Protein AF-A0A7K5N633-F1 (afdb_monomer)

Nearest PDB structures (foldseek):
  8uwb-assembly2_E  TM=9.856E-01  e=9.194E-28  Homo sapiens
  2npp-assembly1_E  TM=9.901E-01  e=5.703E-23  Homo sapiens
  8u1x-assembly1_B  TM=9.624E-01  e=4.061E-23  Homo sapiens
  8u89-assembly1_B  TM=9.930E-01  e=3.538E-22  Homo sapiens
  7soy-assembly1_B  TM=9.898E-01  e=4.374E-22  Homo sapiens

Secondary structure (DSSP, 8-state):
-GGGGGG-S-HHHHHHHHHHHHHHHHH-GGGHHHHHHHHHHHHHHIIIIIS--TTHHHHHHHHHHHHHTPPSSPPHHHHHHIIIIIHHHTTSTTGGGTHHHHHHHHHHHHHH-GGGHHHHHHHHHHT--SS-HHHHHHHHHHHHHHHHT--HHHHHHHHHHHHHHHHHHHT-SSHHHHHHHHGGGG-HHHHHHHHHTHHHHHHHHHHHHHHHHHH-S-HHHHHHHHHHHHHHHHH-HHHHHHHHHHHHHHHH-

Organism: Chroicocephalus maculipennis (NCBI:txid287016)

pLDDT: mean 96.11, std 3.92, range [59.38, 98.81]

InterPro domains:
  IPR002554 Protein phosphatase 2A, regulatory B subunit, B56 [PF01603] (1-252)
  IPR002554 Protein phosphatase 2A, regulatory B subunit, B56 [PTHR10257] (1-252)
  IPR011989 Armadillo-like helical [G3DSA:1.25.10.10] (1-253)
  IPR016024 Armadillo-type fold [SSF48371] (1-251)

Foldseek 3Di:
DLVLQLQDPDVVSLLVSLVVVLVCCVPPVPCVVVLVVVLQVVQCCCLPPNVGGNRVQSSLQSLLVVLLVDDPPHDPVVLCCCLVGLLSLLQRPVCVNRLVSSLSNNLSNCLNPVVSLVSSLVSCLVRQDDPDVVSLLSSLVSVLSNLVSHDLVSCVVCVQVVLLVLLVQCLDLPVSSVVSSLCLCVDPSSLVSCLVVVVRNVLSNVVSLVCCLPPHPDVVSNVSSVVVLVSSCVSPVPVSVVSVVVSVVVVVD

Sequence (253 aa):
QLLELFDSEDPRERDYLKTVLHRIYGKFLGLRAFIRKQINNIFLRFVYETEHFNGVAELLEILGSIINGFALPLKAEHKQFLVKVLIPLHTVRSLSLFHAQLAYCIVQFLEKDPSLTEPVIRGLMKFWPKTCSQKEVMFLGELEEILDVIEPSQFVKIQEPLFKQIAKCVSSPHFQVAERALYYWNNEYIMSLIEENSNVILPIMFSSLYRISKEHWNPAIVALVYNVLKAFMEMNSTMFDELTATYKSDRQR

Solvent-accessible surface area (backbone atoms only — not comparable to full-atom values): 14120 Å² total; per-residue (Å²): 109,82,78,61,55,30,53,43,86,50,66,67,59,32,53,51,48,39,56,52,52,45,51,48,46,70,73,37,70,89,48,38,67,58,53,54,51,51,54,48,52,52,50,52,43,26,68,76,73,63,77,62,71,66,33,57,36,50,54,30,50,47,45,32,59,51,53,64,66,56,64,84,79,75,52,69,70,58,57,47,43,45,65,73,46,60,56,55,50,67,68,48,89,69,34,87,76,31,43,72,33,47,42,49,37,53,43,40,50,33,77,74,39,60,84,48,46,60,64,49,53,55,47,50,63,74,59,57,58,87,88,43,65,70,56,35,39,49,52,54,49,46,50,50,59,44,54,75,69,53,52,71,82,52,43,71,78,41,47,67,70,49,42,58,46,46,29,49,34,51,56,36,89,50,59,68,37,16,47,58,49,56,51,49,73,74,36,70,67,54,41,50,57,44,57,80,40,35,91,64,51,45,75,57,34,44,66,36,46,64,46,37,56,74,71,52,90,51,65,68,55,27,52,52,38,48,53,52,53,49,52,49,36,73,71,40,46,71,60,45,52,53,52,52,53,50,55,54,53,62,74,74,106

Mean predicted aligned error: 3.45 Å

Radius of gyration: 21.15 Å; Cα contacts (8 Å, |Δi|>4): 238; chains: 1; bounding box: 54×32×60 Å

Structure (mmCIF, N/CA/C/O backbone):
data_AF-A0A7K5N633-F1
#
_entry.id   AF-A0A7K5N633-F1
#
loop_
_atom_site.group_PDB
_atom_site.id
_atom_site.type_symbol
_atom_site.label_atom_id
_atom_site.label_alt_id
_atom_site.label_comp_id
_atom_site.label_asym_id
_atom_site.label_entity_id
_atom_site.label_seq_id
_atom_site.pdbx_PDB_ins_code
_atom_site.Cartn_x
_atom_site.Cartn_y
_atom_site.Cartn_z
_atom_site.occupancy
_atom_site.B_iso_or_equiv
_atom_site.auth_seq_id
_atom_site.auth_comp_id
_atom_site.auth_asym_id
_atom_site.auth_atom_id
_atom_site.pdbx_PDB_model_num
ATOM 1 N N . GLN A 1 1 ? 21.485 -7.256 -22.733 1.00 84.75 1 GLN A N 1
ATOM 2 C CA . GLN A 1 1 ? 22.765 -6.551 -22.524 1.00 84.75 1 GLN A CA 1
ATOM 3 C C . GLN A 1 1 ? 22.627 -5.383 -21.547 1.00 84.75 1 GLN A C 1
ATOM 5 O O . GLN A 1 1 ? 22.802 -5.645 -20.373 1.00 84.75 1 GLN A O 1
ATOM 10 N N . LEU A 1 2 ? 22.246 -4.143 -21.919 1.00 92.56 2 LEU A N 1
ATOM 11 C CA . LEU A 1 2 ? 22.219 -3.026 -20.935 1.00 92.56 2 LEU A CA 1
ATOM 12 C C . LEU A 1 2 ? 21.355 -3.314 -19.691 1.00 92.56 2 LEU A C 1
ATOM 14 O O . LEU A 1 2 ? 21.770 -3.030 -18.576 1.00 92.56 2 LEU A O 1
ATOM 18 N N . LEU A 1 3 ? 20.169 -3.902 -19.880 1.00 93.19 3 LEU A N 1
ATOM 19 C CA . LEU A 1 3 ? 19.258 -4.233 -18.778 1.00 93.19 3 LEU A CA 1
ATOM 20 C C . LEU A 1 3 ? 19.774 -5.347 -17.854 1.00 93.19 3 LEU A C 1
ATOM 22 O O . LEU A 1 3 ? 19.365 -5.393 -16.704 1.00 93.19 3 LEU A O 1
ATOM 26 N N . GLU A 1 4 ? 20.665 -6.220 -18.328 1.00 93.31 4 GLU A N 1
ATOM 27 C CA . GLU A 1 4 ? 21.273 -7.264 -17.486 1.00 93.31 4 GLU A CA 1
ATOM 28 C C . GLU A 1 4 ? 22.277 -6.660 -16.498 1.00 93.31 4 GLU A C 1
ATOM 30 O O . GLU A 1 4 ? 22.446 -7.184 -15.405 1.00 93.31 4 GLU A O 1
ATOM 35 N N . LEU A 1 5 ? 22.893 -5.520 -16.838 1.00 97.06 5 LEU A N 1
ATOM 36 C CA . LEU A 1 5 ? 23.859 -4.843 -15.967 1.00 97.06 5 LEU A CA 1
ATOM 37 C C . LEU A 1 5 ? 23.214 -4.266 -14.697 1.00 97.06 5 LEU A C 1
ATOM 39 O O . LEU A 1 5 ? 23.917 -3.971 -13.737 1.00 97.06 5 LEU A O 1
ATOM 43 N N . PHE A 1 6 ? 21.883 -4.129 -14.663 1.00 97.62 6 PHE A N 1
ATOM 44 C CA . PHE A 1 6 ? 21.165 -3.739 -13.446 1.00 97.62 6 PHE A CA 1
ATOM 45 C C . PHE A 1 6 ? 21.270 -4.789 -12.335 1.00 97.62 6 PHE A C 1
ATOM 47 O O . PHE A 1 6 ? 20.971 -4.468 -11.191 1.00 97.62 6 PHE A O 1
ATOM 54 N N . ASP A 1 7 ? 21.722 -6.009 -12.636 1.00 97.06 7 ASP A N 1
ATOM 55 C CA . ASP A 1 7 ? 22.001 -7.020 -11.615 1.00 97.06 7 ASP A CA 1
ATOM 56 C C . ASP A 1 7 ? 23.378 -6.848 -10.946 1.00 97.06 7 ASP A C 1
ATOM 58 O O . ASP A 1 7 ? 23.769 -7.667 -10.118 1.00 97.06 7 ASP A O 1
ATOM 62 N N . SER A 1 8 ? 24.124 -5.785 -11.277 1.00 96.94 8 SER A N 1
ATOM 63 C CA . SER A 1 8 ? 25.392 -5.459 -10.614 1.00 96.94 8 SER A CA 1
ATOM 64 C C . SER A 1 8 ? 25.206 -5.311 -9.104 1.00 96.94 8 SER A C 1
ATOM 66 O O . SER A 1 8 ? 24.241 -4.697 -8.645 1.00 96.94 8 SER A O 1
ATOM 68 N N . GLU A 1 9 ? 26.151 -5.830 -8.321 1.00 96.19 9 GLU A N 1
ATOM 69 C CA . GLU A 1 9 ? 26.167 -5.652 -6.866 1.00 96.19 9 GLU A CA 1
ATOM 70 C C . GLU A 1 9 ? 26.503 -4.204 -6.472 1.00 96.19 9 GLU A C 1
ATOM 72 O O . GLU A 1 9 ? 26.040 -3.729 -5.432 1.00 96.19 9 GLU A O 1
ATOM 77 N N . ASP A 1 10 ? 27.238 -3.467 -7.317 1.00 97.62 10 ASP A N 1
ATOM 78 C CA . ASP A 1 10 ? 27.653 -2.094 -7.029 1.00 97.62 10 ASP A CA 1
ATOM 79 C C . ASP A 1 10 ? 26.488 -1.102 -7.241 1.00 97.62 10 ASP A C 1
ATOM 81 O O . ASP A 1 10 ? 26.088 -0.847 -8.384 1.00 97.62 10 ASP A O 1
ATOM 85 N N . PRO A 1 11 ? 25.953 -0.473 -6.172 1.00 96.12 11 PRO A N 1
ATOM 86 C CA . PRO A 1 11 ? 24.866 0.498 -6.300 1.00 96.12 11 PRO A CA 1
ATOM 87 C C . PRO A 1 11 ? 25.241 1.707 -7.162 1.00 96.12 11 PRO A C 1
ATOM 89 O O . PRO A 1 11 ? 24.366 2.317 -7.771 1.00 96.12 11 PRO A O 1
ATOM 92 N N . ARG A 1 12 ? 26.531 2.055 -7.258 1.00 97.69 12 ARG A N 1
ATOM 93 C CA . ARG A 1 12 ? 26.998 3.172 -8.090 1.00 97.69 12 ARG A CA 1
ATOM 94 C C . ARG A 1 12 ? 26.795 2.857 -9.565 1.00 97.69 12 ARG A C 1
ATOM 96 O O . ARG A 1 12 ? 26.317 3.708 -10.308 1.00 97.69 12 ARG A O 1
ATOM 103 N N . GLU A 1 13 ? 27.119 1.635 -9.986 1.00 97.31 13 GLU A N 1
ATOM 104 C CA . GLU A 1 13 ? 26.882 1.192 -11.361 1.00 97.31 13 GLU A CA 1
ATOM 105 C C . GLU A 1 13 ? 25.390 1.210 -11.681 1.00 97.31 13 GLU A C 1
ATOM 107 O O . GLU A 1 13 ? 24.989 1.762 -12.708 1.00 97.31 13 GLU A O 1
ATOM 112 N N . ARG A 1 14 ? 24.557 0.685 -10.774 1.00 98.00 14 ARG A N 1
ATOM 113 C CA . ARG A 1 14 ? 23.099 0.690 -10.943 1.00 98.00 14 ARG A CA 1
ATOM 114 C C . ARG A 1 14 ? 22.522 2.102 -11.028 1.00 98.00 14 ARG A C 1
ATOM 116 O O . ARG A 1 14 ? 21.670 2.347 -11.880 1.00 98.00 14 ARG A O 1
ATOM 123 N N . ASP A 1 15 ? 23.020 3.054 -10.243 1.00 97.12 15 ASP A N 1
ATOM 124 C CA . ASP A 1 15 ? 22.572 4.451 -10.304 1.00 97.12 15 ASP A CA 1
ATOM 125 C C . ASP A 1 15 ? 22.948 5.140 -11.635 1.00 97.12 15 ASP A C 1
ATOM 127 O O . ASP A 1 15 ? 22.131 5.843 -12.252 1.00 97.12 15 ASP A O 1
ATOM 131 N N . TYR A 1 16 ? 24.141 4.859 -12.173 1.00 97.56 16 TYR A N 1
ATOM 132 C CA . TYR A 1 16 ? 24.507 5.302 -13.522 1.00 97.56 16 TYR A CA 1
ATOM 133 C C . TYR A 1 16 ? 23.620 4.658 -14.591 1.00 97.56 16 TYR A C 1
ATOM 135 O O . TYR A 1 16 ? 23.103 5.357 -15.470 1.00 97.56 16 TYR A O 1
ATOM 143 N N . LEU A 1 17 ? 23.401 3.344 -14.510 1.00 98.06 17 LEU A N 1
ATOM 144 C CA . LEU A 1 17 ? 22.534 2.608 -15.431 1.00 98.06 17 LEU A CA 1
ATOM 145 C C . LEU A 1 17 ? 21.105 3.147 -15.404 1.00 98.06 17 LEU A C 1
ATOM 147 O O . LEU A 1 17 ? 20.512 3.339 -16.468 1.00 98.06 17 LEU A O 1
ATOM 151 N N . LYS A 1 18 ? 20.584 3.471 -14.216 1.00 98.00 18 LYS A N 1
ATOM 152 C CA . LYS A 1 18 ? 19.278 4.102 -14.020 1.00 98.00 18 LYS A CA 1
ATOM 153 C C . LYS A 1 18 ? 19.161 5.382 -14.836 1.00 98.00 18 LYS A C 1
ATOM 155 O O . LYS A 1 18 ? 18.252 5.533 -15.657 1.00 98.00 18 LYS A O 1
ATOM 160 N N . THR A 1 19 ? 20.135 6.274 -14.673 1.00 97.38 19 THR A N 1
ATOM 161 C CA . THR A 1 19 ? 20.185 7.556 -15.383 1.00 97.38 19 THR A CA 1
ATOM 162 C C . THR A 1 19 ? 20.300 7.367 -16.897 1.00 97.38 19 THR A C 1
ATOM 164 O O . THR A 1 19 ? 19.600 8.032 -17.670 1.00 97.38 19 THR A O 1
ATOM 167 N N . VAL A 1 20 ? 21.164 6.453 -17.344 1.00 97.88 20 VAL A N 1
ATOM 168 C CA . VAL A 1 20 ? 21.379 6.163 -18.769 1.00 97.88 20 VAL A CA 1
ATOM 169 C C . VAL A 1 20 ? 20.111 5.594 -19.403 1.00 97.88 20 VAL A C 1
ATOM 171 O O . VAL A 1 20 ? 19.650 6.117 -20.420 1.00 97.88 20 VAL A O 1
ATOM 174 N N . LEU A 1 21 ? 19.503 4.576 -18.792 1.00 98.25 21 LEU A N 1
ATOM 175 C CA . LEU A 1 21 ? 18.293 3.940 -19.303 1.00 98.25 21 LEU A CA 1
ATOM 176 C C . LEU A 1 21 ? 17.114 4.919 -19.339 1.00 98.25 21 LEU A C 1
ATOM 178 O O . LEU A 1 21 ? 16.402 4.967 -20.344 1.00 98.25 21 LEU A O 1
ATOM 182 N N . HIS A 1 22 ? 16.943 5.749 -18.304 1.00 97.69 22 HIS A N 1
ATOM 183 C CA . HIS A 1 22 ? 15.899 6.773 -18.278 1.00 97.69 22 HIS A CA 1
ATOM 184 C C . HIS A 1 22 ? 16.057 7.774 -19.437 1.00 97.69 22 HIS A C 1
ATOM 186 O O . HIS A 1 22 ? 15.094 8.059 -20.155 1.00 97.69 22 HIS A O 1
ATOM 192 N N . ARG A 1 23 ? 17.283 8.248 -19.703 1.00 97.62 23 ARG A N 1
ATOM 193 C CA . ARG A 1 23 ? 17.567 9.141 -20.842 1.00 97.62 23 ARG A CA 1
ATOM 194 C C . ARG A 1 23 ? 17.325 8.464 -22.191 1.00 97.62 23 ARG A C 1
ATOM 196 O O . ARG A 1 23 ? 16.777 9.104 -23.091 1.00 97.62 23 ARG A O 1
ATOM 203 N N . ILE A 1 24 ? 17.701 7.190 -22.337 1.00 97.62 24 ILE A N 1
ATOM 204 C CA . ILE A 1 24 ? 17.433 6.408 -23.554 1.00 97.62 24 ILE A CA 1
ATOM 205 C C . ILE A 1 24 ? 15.921 6.296 -23.777 1.00 97.62 24 ILE A C 1
ATOM 207 O O . ILE A 1 24 ? 15.438 6.595 -24.869 1.00 97.62 24 ILE A O 1
ATOM 211 N N . TYR A 1 25 ? 15.158 5.941 -22.742 1.00 97.25 25 TYR A N 1
ATOM 212 C CA . TYR A 1 25 ? 13.701 5.845 -22.821 1.00 97.25 25 TYR A CA 1
ATOM 213 C C . TYR A 1 25 ? 13.046 7.180 -23.216 1.00 97.25 25 TYR A C 1
ATOM 215 O O . TYR A 1 25 ? 12.128 7.220 -24.044 1.00 97.25 25 TYR A O 1
ATOM 223 N N . GLY A 1 26 ? 13.533 8.285 -22.644 1.00 95.25 26 GLY A N 1
ATOM 224 C CA . GLY A 1 26 ? 13.052 9.633 -22.934 1.00 95.25 26 GLY A CA 1
ATOM 225 C C . GLY A 1 26 ? 13.280 10.040 -24.390 1.00 95.25 26 GLY A C 1
ATOM 226 O O . GLY A 1 26 ? 12.329 10.462 -25.051 1.00 95.25 26 GLY A O 1
ATOM 227 N N . LYS A 1 27 ? 14.510 9.864 -24.896 1.00 96.94 27 LYS A N 1
ATOM 228 C CA . LYS A 1 27 ? 14.931 10.322 -26.232 1.00 96.94 27 LYS A CA 1
ATOM 229 C C . LYS A 1 27 ? 14.487 9.413 -27.381 1.00 96.94 27 LYS A C 1
ATOM 231 O O . LYS A 1 27 ? 14.159 9.916 -28.451 1.00 96.94 27 LYS A O 1
ATOM 236 N N . PHE A 1 28 ? 14.472 8.093 -27.191 1.00 96.50 28 PHE A N 1
ATOM 237 C CA . PHE A 1 28 ? 14.242 7.136 -28.279 1.00 96.50 28 PHE A CA 1
ATOM 238 C C . PHE A 1 28 ? 12.845 6.515 -28.204 1.00 96.50 28 PHE A C 1
ATOM 240 O O . PHE A 1 28 ? 12.648 5.437 -27.640 1.00 96.50 28 PHE A O 1
ATOM 247 N N . LEU A 1 29 ? 11.864 7.169 -28.837 1.00 93.94 29 LEU A N 1
ATOM 248 C CA . LEU A 1 29 ? 10.461 6.725 -28.848 1.00 93.94 29 LEU A CA 1
ATOM 249 C C . LEU A 1 29 ? 10.290 5.273 -29.330 1.00 93.94 29 LEU A C 1
ATOM 251 O O . LEU A 1 29 ? 9.518 4.520 -28.735 1.00 93.94 29 LEU A O 1
ATOM 255 N N . GLY A 1 30 ? 11.050 4.864 -30.353 1.00 96.06 30 GLY A N 1
ATOM 256 C CA . GLY A 1 30 ? 11.004 3.510 -30.919 1.00 96.06 30 GLY A CA 1
ATOM 257 C C . GLY A 1 30 ? 11.456 2.402 -29.959 1.00 96.06 30 GLY A C 1
ATOM 258 O O . GLY A 1 30 ? 11.040 1.258 -30.114 1.00 96.06 30 GLY A O 1
ATOM 259 N N . LEU A 1 31 ? 12.246 2.727 -28.928 1.00 96.00 31 LEU A N 1
ATOM 260 C CA . LEU A 1 31 ? 12.730 1.752 -27.943 1.00 96.00 31 LEU A CA 1
ATOM 261 C C . LEU A 1 31 ? 11.807 1.608 -26.729 1.00 96.00 31 LEU A C 1
ATOM 263 O O . LEU A 1 31 ? 11.951 0.657 -25.962 1.00 96.00 31 LEU A O 1
ATOM 267 N N . ARG A 1 32 ? 10.833 2.508 -26.541 1.00 95.81 32 ARG A N 1
ATOM 268 C CA . ARG A 1 32 ? 10.007 2.546 -25.323 1.00 95.81 32 ARG A CA 1
ATOM 269 C C . ARG A 1 32 ? 9.242 1.247 -25.077 1.00 95.81 32 ARG A C 1
ATOM 271 O O . ARG A 1 32 ? 9.248 0.736 -23.960 1.00 95.81 32 ARG A O 1
ATOM 278 N N . ALA A 1 33 ? 8.597 0.708 -26.111 1.00 94.56 33 ALA A N 1
ATOM 279 C CA . ALA A 1 33 ? 7.843 -0.541 -26.002 1.00 94.56 33 ALA A CA 1
ATOM 280 C C . ALA A 1 33 ? 8.758 -1.727 -25.659 1.00 94.56 33 ALA A C 1
ATOM 282 O O . ALA A 1 33 ? 8.431 -2.535 -24.792 1.00 94.56 33 ALA A O 1
ATOM 283 N N . PHE A 1 34 ? 9.932 -1.791 -26.294 1.00 96.50 34 PHE A N 1
ATOM 284 C CA . PHE A 1 34 ? 10.928 -2.820 -26.019 1.00 96.50 34 PHE A CA 1
ATOM 285 C C . PHE A 1 34 ? 11.427 -2.750 -24.571 1.00 96.50 34 PHE A C 1
ATOM 287 O O . PHE A 1 34 ? 11.396 -3.761 -23.877 1.00 96.50 34 PHE A O 1
ATOM 294 N N . ILE A 1 35 ? 11.811 -1.562 -24.092 1.00 97.31 35 ILE A N 1
ATOM 295 C CA . ILE A 1 35 ? 12.306 -1.365 -22.721 1.00 97.31 35 ILE A CA 1
ATOM 296 C C . ILE A 1 35 ? 11.251 -1.796 -21.695 1.00 97.31 35 ILE A C 1
ATOM 298 O O . ILE A 1 35 ? 11.561 -2.607 -20.826 1.00 97.31 35 ILE A O 1
ATOM 302 N N . ARG A 1 36 ? 9.993 -1.341 -21.827 1.00 96.88 36 ARG A N 1
ATOM 303 C CA . ARG A 1 36 ? 8.910 -1.752 -20.910 1.00 96.88 36 ARG A CA 1
ATOM 304 C C . ARG A 1 36 ? 8.708 -3.266 -20.909 1.00 96.88 36 ARG A C 1
ATOM 306 O O . ARG A 1 36 ? 8.568 -3.862 -19.846 1.00 96.88 36 ARG A O 1
ATOM 313 N N . LYS A 1 37 ? 8.725 -3.896 -22.089 1.00 96.31 37 LYS A N 1
ATOM 314 C CA . LYS A 1 37 ? 8.573 -5.351 -22.214 1.00 96.31 37 LYS A CA 1
ATOM 315 C C . LYS A 1 37 ? 9.714 -6.107 -21.531 1.00 96.31 37 LYS A C 1
ATOM 317 O O . LYS A 1 37 ? 9.458 -7.095 -20.855 1.00 96.31 37 LYS A O 1
ATOM 322 N N . GLN A 1 38 ? 10.955 -5.653 -21.688 1.00 97.31 38 GLN A N 1
ATOM 323 C CA . GLN A 1 38 ? 12.101 -6.319 -21.070 1.00 97.31 38 GLN A CA 1
ATOM 324 C C . GLN A 1 38 ? 12.137 -6.137 -19.550 1.00 97.31 38 GLN A C 1
ATOM 326 O O . GLN A 1 38 ? 12.382 -7.109 -18.845 1.00 97.31 38 GLN A O 1
ATOM 331 N N . ILE A 1 39 ? 11.817 -4.945 -19.035 1.00 97.75 39 ILE A N 1
ATOM 332 C CA . ILE A 1 39 ? 11.679 -4.731 -17.584 1.00 97.75 39 ILE A CA 1
ATOM 333 C C . ILE A 1 39 ? 10.577 -5.631 -17.013 1.00 97.75 39 ILE A C 1
ATOM 335 O O . ILE A 1 39 ? 10.772 -6.268 -15.983 1.00 97.75 39 ILE A O 1
ATOM 339 N N . ASN A 1 40 ? 9.446 -5.755 -17.715 1.00 96.94 40 ASN A N 1
ATOM 340 C CA . ASN A 1 40 ? 8.379 -6.671 -17.324 1.00 96.94 40 ASN A CA 1
ATOM 341 C C . ASN A 1 40 ? 8.877 -8.128 -17.240 1.00 96.94 40 ASN A C 1
ATOM 343 O O . ASN A 1 40 ? 8.677 -8.785 -16.226 1.00 96.94 40 ASN A O 1
ATOM 347 N N . ASN A 1 41 ? 9.602 -8.612 -18.253 1.00 96.94 41 ASN A N 1
ATOM 348 C CA . ASN A 1 41 ? 10.180 -9.959 -18.221 1.00 96.94 41 ASN A CA 1
ATOM 349 C C . ASN A 1 41 ? 11.128 -10.165 -17.026 1.00 96.94 41 ASN A C 1
ATOM 351 O O . ASN A 1 41 ? 11.090 -11.223 -16.402 1.00 96.94 41 ASN A O 1
ATOM 355 N N . ILE A 1 42 ? 11.952 -9.162 -16.696 1.00 97.81 42 ILE A N 1
ATOM 356 C CA . ILE A 1 42 ? 12.843 -9.202 -15.526 1.00 97.81 42 ILE A CA 1
ATOM 357 C C . ILE A 1 42 ? 12.024 -9.346 -14.243 1.00 97.81 42 ILE A C 1
ATOM 359 O O . ILE A 1 42 ? 12.312 -10.225 -13.438 1.00 97.81 42 ILE A O 1
ATOM 363 N N . PHE A 1 43 ? 10.973 -8.543 -14.068 1.00 98.25 43 PHE A N 1
ATOM 364 C CA . PHE A 1 43 ? 10.117 -8.618 -12.883 1.00 98.25 43 PHE A CA 1
ATOM 365 C C . PHE A 1 43 ? 9.342 -9.928 -12.783 1.00 98.25 43 PHE A C 1
ATOM 367 O O . PHE A 1 43 ? 9.254 -10.491 -11.698 1.00 98.25 43 PHE A O 1
ATOM 374 N N . LEU A 1 44 ? 8.821 -10.451 -13.893 1.00 96.88 44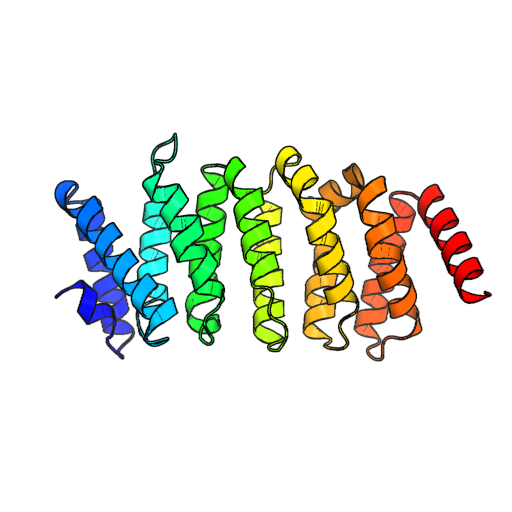 LEU A N 1
ATOM 375 C CA . LEU A 1 44 ? 8.147 -11.750 -13.898 1.00 96.88 44 LEU A CA 1
ATOM 376 C C . LEU A 1 44 ? 9.105 -12.869 -13.476 1.00 96.88 44 LEU A C 1
ATOM 378 O O . LEU A 1 44 ? 8.758 -13.669 -12.611 1.00 96.88 44 LEU A O 1
ATOM 382 N N . ARG A 1 45 ? 10.327 -12.886 -14.019 1.00 97.25 45 ARG A N 1
ATOM 383 C CA . ARG A 1 45 ? 11.365 -13.843 -13.615 1.00 97.25 45 ARG A CA 1
ATOM 384 C C . ARG A 1 45 ? 11.753 -13.674 -12.144 1.00 97.25 45 ARG A C 1
ATOM 386 O O . ARG A 1 45 ? 11.857 -14.659 -11.420 1.00 97.25 45 ARG A O 1
ATOM 393 N N . PHE A 1 46 ? 11.918 -12.435 -11.690 1.00 97.56 46 PHE A N 1
ATOM 394 C CA . PHE A 1 46 ? 12.229 -12.124 -10.298 1.00 97.56 46 PHE A CA 1
ATOM 395 C C . PHE A 1 46 ? 11.141 -12.630 -9.341 1.00 97.56 46 PHE A C 1
ATOM 397 O O . PHE A 1 46 ? 11.461 -13.296 -8.365 1.00 97.56 46 PHE A O 1
ATOM 404 N N . VAL A 1 47 ? 9.862 -12.379 -9.630 1.00 97.00 47 VAL A N 1
ATOM 405 C CA . VAL A 1 47 ? 8.747 -12.774 -8.751 1.00 97.00 47 VAL A CA 1
ATOM 406 C C . VAL A 1 47 ? 8.494 -14.281 -8.768 1.00 97.00 47 VAL A C 1
ATOM 408 O O . VAL A 1 47 ? 8.195 -14.854 -7.723 1.00 97.00 47 VAL A O 1
ATOM 411 N N . TYR A 1 48 ? 8.563 -14.925 -9.937 1.00 95.62 48 TYR A N 1
ATOM 412 C CA . TYR A 1 48 ? 8.077 -16.299 -10.103 1.00 95.62 48 TYR A CA 1
ATOM 413 C C . TYR A 1 48 ? 9.169 -17.368 -10.189 1.00 95.62 48 TYR A C 1
ATOM 415 O O . TYR A 1 48 ? 8.855 -18.542 -10.002 1.00 95.62 48 TYR A O 1
ATOM 423 N N . GLU A 1 49 ? 10.421 -17.000 -10.473 1.00 95.94 49 GLU A N 1
ATOM 424 C CA . GLU A 1 49 ? 11.498 -17.972 -10.704 1.00 95.94 49 GLU A CA 1
ATOM 425 C C . GLU A 1 49 ? 12.656 -17.822 -9.717 1.00 95.94 49 GLU A C 1
ATOM 427 O O . GLU A 1 49 ? 13.053 -18.810 -9.102 1.00 95.94 49 GLU A O 1
ATOM 432 N N . THR A 1 50 ? 13.232 -16.622 -9.583 1.00 94.00 50 THR A N 1
ATOM 433 C CA . THR A 1 50 ? 14.533 -16.469 -8.908 1.00 94.00 50 THR A CA 1
ATOM 434 C C . THR A 1 50 ? 14.459 -15.856 -7.514 1.00 94.00 50 THR A C 1
ATOM 436 O O . THR A 1 50 ? 1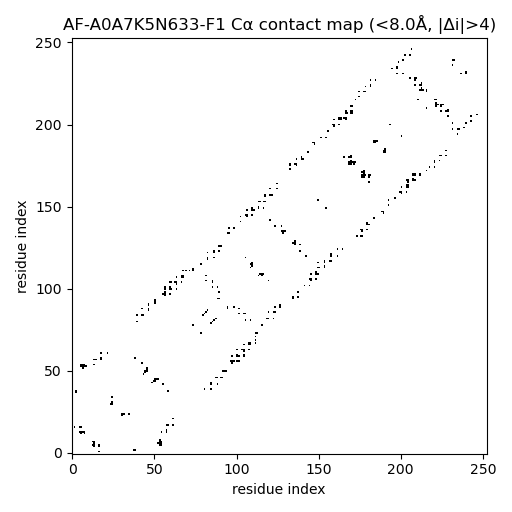5.323 -16.158 -6.697 1.00 94.00 50 THR A O 1
ATOM 439 N N . GLU A 1 51 ? 13.495 -14.965 -7.247 1.00 92.75 51 GLU A N 1
ATOM 440 C CA . GLU A 1 51 ? 13.488 -14.044 -6.089 1.00 92.75 51 GLU A CA 1
ATOM 441 C C . GLU A 1 51 ? 14.824 -13.299 -5.871 1.00 92.75 51 GLU A C 1
ATOM 443 O O . GLU A 1 51 ? 15.106 -12.787 -4.786 1.00 92.75 51 GLU A O 1
ATOM 448 N N . HIS A 1 52 ? 15.650 -13.198 -6.915 1.00 94.19 52 HIS A N 1
ATOM 449 C CA . HIS A 1 52 ? 16.958 -12.555 -6.878 1.00 94.19 52 HIS A CA 1
ATOM 450 C C . HIS A 1 52 ? 17.161 -11.696 -8.124 1.00 94.19 52 HIS A C 1
ATOM 452 O O . HIS A 1 52 ? 17.079 -12.203 -9.248 1.00 94.19 52 HIS A O 1
ATOM 458 N N . PHE A 1 53 ? 17.357 -10.400 -7.885 1.00 97.25 53 PHE A N 1
ATOM 459 C CA . PHE A 1 53 ? 17.783 -9.382 -8.839 1.00 97.25 53 PHE A CA 1
ATOM 460 C C . PHE A 1 53 ? 18.138 -8.110 -8.052 1.00 97.25 53 PHE A C 1
ATOM 462 O O . PHE A 1 53 ? 17.318 -7.641 -7.259 1.00 97.25 53 PHE A O 1
ATOM 469 N N . ASN A 1 54 ? 19.328 -7.542 -8.245 1.00 96.81 54 ASN A N 1
ATOM 470 C CA . ASN A 1 54 ? 19.799 -6.417 -7.422 1.00 96.81 54 ASN A CA 1
ATOM 471 C C . ASN A 1 54 ? 19.151 -5.072 -7.792 1.00 96.81 54 ASN A C 1
ATOM 473 O O . ASN A 1 54 ? 18.952 -4.222 -6.927 1.00 96.81 54 ASN A O 1
ATOM 477 N N . GLY A 1 55 ? 18.786 -4.885 -9.063 1.00 97.62 55 GLY A N 1
ATOM 478 C CA . GLY A 1 55 ? 18.343 -3.597 -9.608 1.00 97.62 55 GLY A CA 1
ATOM 479 C C . GLY A 1 55 ? 16.839 -3.318 -9.576 1.00 97.62 55 GLY A C 1
ATOM 480 O O . GLY A 1 55 ? 16.357 -2.528 -10.390 1.00 97.62 55 GLY A O 1
ATOM 481 N N . VAL A 1 56 ? 16.055 -4.008 -8.735 1.00 98.44 56 VAL A N 1
ATOM 482 C CA . VAL A 1 56 ? 14.583 -3.856 -8.729 1.00 98.44 56 VAL A CA 1
ATOM 483 C C . VAL A 1 56 ? 14.176 -2.427 -8.361 1.00 98.44 56 VAL A C 1
ATOM 485 O O . VAL A 1 56 ? 13.315 -1.853 -9.030 1.00 98.44 56 VAL A O 1
ATOM 488 N N . ALA A 1 57 ? 14.810 -1.843 -7.340 1.00 98.31 57 ALA A N 1
ATOM 489 C CA . ALA A 1 57 ? 14.513 -0.488 -6.879 1.00 98.31 57 ALA A CA 1
ATOM 490 C C . ALA A 1 57 ? 14.771 0.549 -7.982 1.00 98.31 57 ALA A C 1
ATOM 492 O O . ALA A 1 57 ? 13.897 1.353 -8.299 1.00 98.31 57 ALA A O 1
ATOM 493 N N . GLU A 1 58 ? 15.930 0.479 -8.636 1.00 98.50 58 GLU A N 1
ATOM 494 C CA . GLU A 1 58 ? 16.332 1.417 -9.679 1.00 98.50 58 GLU A CA 1
ATOM 495 C C . GLU A 1 58 ? 15.435 1.303 -10.919 1.00 98.50 58 GLU A C 1
ATOM 497 O O . GLU A 1 58 ? 15.085 2.315 -11.529 1.00 98.50 58 GLU A O 1
ATOM 502 N N . LEU A 1 59 ? 15.012 0.087 -11.287 1.00 98.56 59 LEU A N 1
ATOM 503 C CA . LEU A 1 59 ? 14.043 -0.105 -12.369 1.00 98.56 59 LEU A CA 1
ATOM 504 C C . LEU A 1 59 ? 12.665 0.470 -12.013 1.00 98.56 59 LEU A C 1
ATOM 506 O O . LEU A 1 59 ? 12.021 1.068 -12.880 1.00 98.56 59 LEU A O 1
ATOM 510 N N . LEU A 1 60 ? 12.220 0.330 -10.761 1.00 98.69 60 LEU A N 1
ATOM 511 C CA . LEU A 1 60 ? 10.970 0.925 -10.285 1.00 98.69 60 LEU A CA 1
ATOM 512 C C . LEU A 1 60 ? 11.029 2.457 -10.259 1.00 98.69 60 LEU A C 1
ATOM 514 O O . LEU A 1 60 ? 10.060 3.088 -10.663 1.00 98.69 60 LEU A O 1
ATOM 518 N N . GLU A 1 61 ? 12.157 3.077 -9.901 1.00 98.31 61 GLU A N 1
ATOM 519 C CA . GLU A 1 61 ? 12.308 4.542 -9.985 1.00 98.31 61 GLU A CA 1
ATOM 520 C C . GLU A 1 61 ? 12.092 5.063 -11.415 1.00 98.31 61 GLU A C 1
ATOM 522 O O . GLU A 1 61 ? 11.376 6.042 -11.642 1.00 98.31 61 GLU A O 1
ATOM 527 N N . ILE A 1 62 ? 12.677 4.383 -12.406 1.00 98.25 62 ILE A N 1
ATOM 528 C CA . ILE A 1 62 ? 12.484 4.733 -13.820 1.00 98.25 62 ILE A CA 1
ATOM 529 C C . ILE A 1 62 ? 11.018 4.547 -14.198 1.00 98.25 62 ILE A C 1
ATOM 531 O O . ILE A 1 62 ? 10.439 5.405 -14.867 1.00 98.25 62 ILE A O 1
ATOM 535 N N . LEU A 1 63 ? 10.409 3.436 -13.778 1.00 98.31 63 LEU A N 1
ATOM 536 C CA . LEU A 1 63 ? 9.005 3.161 -14.056 1.00 98.31 63 LEU A CA 1
ATOM 537 C C . LEU A 1 63 ? 8.077 4.195 -13.425 1.00 98.31 63 LEU A C 1
ATOM 539 O O . LEU A 1 63 ? 7.138 4.597 -14.100 1.00 98.31 63 LEU A O 1
ATOM 543 N N . GLY A 1 64 ? 8.359 4.685 -12.220 1.00 97.81 64 GLY A N 1
ATOM 544 C CA . GLY A 1 64 ? 7.591 5.754 -11.586 1.00 97.81 64 GLY A CA 1
ATOM 545 C C . GLY A 1 64 ? 7.523 7.009 -12.465 1.00 97.81 64 GLY A C 1
ATOM 546 O O . GLY A 1 64 ? 6.436 7.496 -12.776 1.00 97.81 64 GLY A O 1
ATOM 547 N N . SER A 1 65 ? 8.673 7.460 -12.983 1.00 96.88 65 SER A N 1
ATOM 548 C CA . SER A 1 65 ? 8.743 8.563 -13.960 1.00 96.88 65 SER A CA 1
ATOM 549 C C . SER A 1 65 ? 7.968 8.252 -15.252 1.00 96.88 65 SER A C 1
ATOM 551 O O . SER A 1 65 ? 7.231 9.089 -15.779 1.00 96.88 65 SER A O 1
ATOM 553 N N . ILE A 1 66 ? 8.084 7.020 -15.761 1.00 97.38 66 ILE A N 1
ATOM 554 C CA . ILE A 1 66 ? 7.376 6.576 -16.970 1.00 97.38 66 ILE A CA 1
ATOM 555 C C . ILE A 1 66 ? 5.854 6.583 -16.775 1.00 97.38 66 ILE A C 1
ATOM 557 O O . ILE A 1 66 ? 5.142 7.021 -17.681 1.00 97.38 66 ILE A O 1
ATOM 561 N N . ILE A 1 67 ? 5.366 6.094 -15.631 1.00 98.00 67 ILE A N 1
ATOM 562 C CA . ILE A 1 67 ? 3.941 6.008 -15.287 1.00 98.00 67 ILE A CA 1
ATOM 563 C C . ILE A 1 67 ? 3.355 7.412 -15.172 1.00 98.00 67 ILE A C 1
ATOM 565 O O . ILE A 1 67 ? 2.317 7.692 -15.776 1.00 98.00 67 ILE A O 1
ATOM 569 N N . ASN A 1 68 ? 4.065 8.327 -14.506 1.00 96.12 68 ASN A N 1
ATOM 570 C CA . ASN A 1 68 ? 3.655 9.725 -14.447 1.00 96.12 68 ASN A CA 1
ATOM 571 C C . ASN A 1 68 ? 3.572 10.363 -15.856 1.00 96.12 68 ASN A C 1
ATOM 573 O O . ASN A 1 68 ? 2.717 11.200 -16.135 1.00 96.12 68 ASN A O 1
ATOM 577 N N . GLY A 1 69 ? 4.398 9.914 -16.803 1.00 95.81 69 GLY A N 1
ATOM 578 C CA . GLY A 1 69 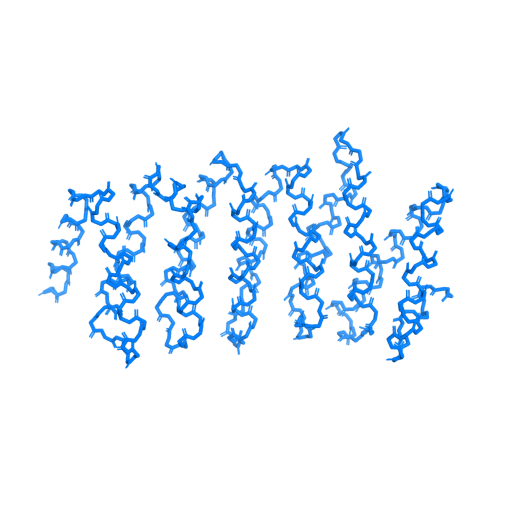? 4.347 10.346 -18.203 1.00 95.81 69 GLY A CA 1
ATOM 579 C C . GLY A 1 69 ? 3.285 9.668 -19.083 1.00 95.81 69 GLY A C 1
ATOM 580 O O . GLY A 1 69 ? 3.254 9.935 -20.289 1.00 95.81 69 GLY A O 1
ATOM 581 N N . PHE A 1 70 ? 2.449 8.762 -18.562 1.00 96.19 70 PHE A N 1
ATOM 582 C CA . PHE A 1 70 ? 1.439 8.089 -19.382 1.00 96.19 70 PHE A CA 1
ATOM 583 C C . PHE A 1 70 ? 0.340 9.040 -19.863 1.00 96.19 70 PHE A C 1
ATOM 585 O O . PHE A 1 70 ? -0.206 9.843 -19.112 1.00 96.19 70 PHE A O 1
ATOM 592 N N . ALA A 1 71 ? -0.011 8.896 -21.143 1.00 95.00 71 ALA A N 1
ATOM 593 C CA . ALA A 1 71 ? -1.150 9.582 -21.734 1.00 95.00 71 ALA A CA 1
ATOM 594 C C . ALA A 1 71 ? -2.468 8.957 -21.255 1.00 95.00 71 ALA A C 1
ATOM 596 O O . ALA A 1 71 ? -2.555 7.737 -21.081 1.00 95.00 71 ALA A O 1
ATOM 597 N N . LEU A 1 72 ? -3.488 9.801 -21.104 1.00 94.88 72 LEU A N 1
ATOM 598 C CA . LEU A 1 72 ? -4.857 9.382 -20.827 1.00 94.88 72 LEU A CA 1
ATOM 599 C C . LEU A 1 72 ? -5.665 9.310 -22.137 1.00 94.88 72 LEU A C 1
ATOM 601 O O . LEU A 1 72 ? -5.472 10.162 -23.008 1.00 94.88 72 LEU A O 1
ATOM 605 N N . PRO A 1 73 ? -6.561 8.319 -22.297 1.00 95.81 73 PRO A N 1
ATOM 606 C CA . PRO A 1 73 ? -6.835 7.222 -21.364 1.00 95.81 73 PRO A CA 1
ATOM 607 C C . PRO A 1 73 ? -5.688 6.199 -21.295 1.00 95.81 73 PRO A C 1
ATOM 609 O O . PRO A 1 73 ? -5.000 5.942 -22.287 1.00 95.81 73 PRO A O 1
ATOM 612 N N . LEU A 1 74 ? -5.501 5.581 -20.122 1.00 97.00 74 LEU A N 1
ATOM 613 C CA . LEU A 1 74 ? -4.477 4.553 -19.934 1.00 97.00 74 LEU A CA 1
ATOM 614 C C . LEU A 1 74 ? -4.700 3.366 -20.878 1.00 97.00 74 LEU A C 1
ATOM 616 O O . LEU A 1 74 ? -5.787 2.785 -20.946 1.00 97.00 74 LEU A O 1
ATOM 620 N N . LYS A 1 75 ? -3.628 2.948 -21.557 1.00 96.31 75 LYS A N 1
ATOM 621 C CA . LYS A 1 75 ? -3.640 1.766 -22.425 1.00 96.31 75 LYS A CA 1
ATOM 622 C C . LYS A 1 75 ? -3.868 0.485 -21.622 1.00 96.31 75 LYS A C 1
ATOM 624 O O . LYS A 1 75 ? -3.354 0.334 -20.514 1.00 96.31 75 LYS A O 1
ATOM 629 N N . ALA A 1 76 ? -4.541 -0.488 -22.238 1.00 96.38 76 ALA A N 1
ATOM 630 C CA . ALA A 1 76 ? -4.786 -1.801 -21.638 1.00 96.38 76 ALA A CA 1
ATOM 631 C C . ALA A 1 76 ? -3.490 -2.510 -21.197 1.00 96.38 76 ALA A C 1
ATOM 633 O O . ALA A 1 76 ? -3.465 -3.114 -20.127 1.00 96.38 76 ALA A O 1
ATOM 634 N N . GLU A 1 77 ? -2.399 -2.375 -21.962 1.00 95.81 77 GLU A N 1
ATOM 635 C CA . GLU A 1 77 ? -1.085 -2.928 -21.596 1.00 95.81 77 GLU A CA 1
ATOM 636 C C . GLU A 1 77 ? -0.557 -2.379 -20.258 1.00 95.81 77 GLU A C 1
ATOM 638 O O . GLU A 1 77 ? 0.030 -3.123 -19.477 1.00 95.81 77 GLU A O 1
ATOM 643 N N . HIS A 1 78 ? -0.810 -1.104 -19.944 1.00 97.12 78 HIS A N 1
ATOM 644 C CA . HIS A 1 78 ? -0.364 -0.490 -18.691 1.00 97.12 78 HIS A CA 1
ATOM 645 C C . HIS A 1 78 ? -1.218 -0.963 -17.508 1.00 97.12 78 HIS A C 1
ATOM 647 O O . HIS A 1 78 ? -0.684 -1.257 -16.442 1.00 97.12 78 HIS A O 1
ATOM 653 N N . LYS A 1 79 ? -2.533 -1.122 -17.711 1.00 97.56 79 LYS A N 1
ATOM 654 C CA . LYS A 1 79 ? -3.437 -1.696 -16.698 1.00 97.56 79 LYS A CA 1
ATOM 655 C C . LYS A 1 79 ? -3.073 -3.151 -16.385 1.00 97.56 79 LYS A C 1
ATOM 657 O O . LYS A 1 79 ? -3.060 -3.561 -15.228 1.00 97.56 79 LYS A O 1
ATOM 662 N N . GLN A 1 80 ? -2.727 -3.931 -17.411 1.00 96.81 80 GLN A N 1
ATOM 663 C CA . GLN A 1 80 ? -2.224 -5.294 -17.231 1.00 96.81 80 GLN A CA 1
ATOM 664 C C . GLN A 1 80 ? -0.886 -5.311 -16.492 1.00 96.81 80 GLN A C 1
ATOM 666 O O . GLN A 1 80 ? -0.712 -6.143 -15.608 1.00 96.81 80 GLN A O 1
ATOM 671 N N . PHE A 1 81 ? 0.028 -4.391 -16.807 1.00 97.88 81 PHE A N 1
ATOM 672 C CA . PHE A 1 81 ? 1.305 -4.260 -16.106 1.00 97.88 81 PHE A CA 1
ATOM 673 C C . PHE A 1 81 ? 1.116 -4.010 -14.600 1.00 97.88 81 PHE A C 1
ATOM 675 O O . PHE A 1 81 ? 1.708 -4.720 -13.790 1.00 97.88 81 PHE A O 1
ATOM 682 N N . LEU A 1 82 ? 0.222 -3.093 -14.216 1.00 98.31 82 LEU A N 1
ATOM 683 C CA . LEU A 1 82 ? -0.136 -2.866 -12.813 1.00 98.31 82 LEU A CA 1
ATOM 684 C C . LEU A 1 82 ? -0.603 -4.164 -12.131 1.00 98.31 82 LEU A C 1
ATOM 686 O O . LEU A 1 82 ? -0.027 -4.598 -11.136 1.00 98.31 82 LEU A O 1
ATOM 690 N N . VAL A 1 83 ? -1.619 -4.822 -12.699 1.00 97.44 83 VAL A N 1
ATOM 691 C CA . VAL A 1 83 ? -2.288 -5.958 -12.044 1.00 97.44 83 VAL A CA 1
ATOM 692 C C . VAL A 1 83 ? -1.452 -7.240 -12.054 1.00 97.44 83 VAL A C 1
ATOM 694 O O . VAL A 1 83 ? -1.535 -8.044 -11.125 1.00 97.44 83 VAL A O 1
ATOM 697 N N . LYS A 1 84 ? -0.682 -7.477 -13.118 1.00 96.31 84 LYS A N 1
ATOM 698 C CA . LYS A 1 84 ? 0.043 -8.738 -13.340 1.00 96.31 84 LYS A CA 1
ATOM 699 C C . LYS A 1 84 ? 1.512 -8.682 -12.941 1.00 96.31 84 LYS A C 1
ATOM 701 O O . LYS A 1 84 ? 2.129 -9.739 -12.894 1.00 96.31 84 LYS A O 1
ATOM 706 N N . VAL A 1 85 ? 2.058 -7.496 -12.671 1.00 97.75 85 VAL A N 1
ATOM 707 C CA . VAL A 1 85 ? 3.492 -7.322 -12.398 1.00 97.75 85 VAL A CA 1
ATOM 708 C C . VAL A 1 85 ? 3.714 -6.525 -11.121 1.00 97.75 85 VAL A C 1
ATOM 710 O O . VAL A 1 85 ? 4.286 -7.066 -10.181 1.00 97.75 85 VAL A O 1
ATOM 713 N N . LEU A 1 86 ? 3.209 -5.288 -11.038 1.00 98.56 86 LEU A N 1
ATOM 714 C CA . LEU A 1 86 ? 3.458 -4.437 -9.867 1.00 98.56 86 LEU A CA 1
ATOM 715 C C . LEU A 1 86 ? 2.800 -4.980 -8.597 1.00 98.56 86 LEU A C 1
ATOM 717 O O . LEU A 1 86 ? 3.462 -5.103 -7.573 1.00 98.56 86 LEU A O 1
ATOM 721 N N . ILE A 1 87 ? 1.527 -5.379 -8.653 1.00 98.44 87 ILE A N 1
ATOM 722 C CA . ILE A 1 87 ? 0.858 -5.940 -7.470 1.00 98.44 87 ILE A CA 1
ATOM 723 C C . ILE A 1 87 ? 1.567 -7.228 -6.986 1.00 98.44 87 ILE A C 1
ATOM 725 O O . ILE A 1 87 ? 1.874 -7.309 -5.797 1.00 98.44 87 ILE A O 1
ATOM 729 N N . PRO A 1 88 ? 1.899 -8.219 -7.841 1.00 98.31 88 PRO A N 1
ATOM 730 C CA . PRO A 1 88 ? 2.668 -9.390 -7.412 1.00 98.31 88 PRO A CA 1
ATOM 731 C C . PRO A 1 88 ? 4.062 -9.106 -6.837 1.00 98.31 88 PRO A C 1
ATOM 733 O O . PRO A 1 88 ? 4.518 -9.900 -6.023 1.00 98.31 88 PRO A O 1
ATOM 736 N N . LEU A 1 89 ? 4.732 -7.995 -7.172 1.00 98.31 89 LEU A N 1
ATOM 737 C CA . LEU A 1 89 ? 6.039 -7.670 -6.569 1.00 98.31 89 LEU A CA 1
ATOM 738 C C . LEU A 1 89 ? 5.983 -7.568 -5.035 1.00 98.31 89 LEU A C 1
ATOM 740 O O . LEU A 1 89 ? 6.983 -7.827 -4.372 1.00 98.31 89 LEU A O 1
ATOM 744 N N . HIS A 1 90 ? 4.814 -7.294 -4.452 1.00 98.44 90 HIS A N 1
ATOM 745 C CA . HIS A 1 90 ? 4.625 -7.268 -3.000 1.00 98.44 90 HIS A CA 1
ATOM 746 C C . HIS A 1 90 ? 4.783 -8.645 -2.334 1.00 98.44 90 HIS A C 1
ATOM 748 O O . HIS A 1 90 ? 4.941 -8.729 -1.112 1.00 98.44 90 HIS A O 1
ATOM 754 N N . THR A 1 91 ? 4.741 -9.754 -3.083 1.00 97.12 91 THR A N 1
ATOM 755 C CA . THR A 1 91 ? 4.793 -11.097 -2.486 1.00 97.12 91 THR A CA 1
ATOM 756 C C . THR A 1 91 ? 6.198 -11.513 -2.072 1.00 97.12 91 THR A C 1
ATOM 758 O O . THR A 1 91 ? 6.329 -12.257 -1.100 1.00 97.12 91 THR A O 1
ATOM 761 N N . VAL A 1 92 ? 7.239 -11.001 -2.733 1.00 97.06 92 VAL A N 1
ATOM 762 C CA . VAL A 1 92 ? 8.622 -11.455 -2.515 1.00 97.06 92 VAL A CA 1
ATOM 763 C C . VAL A 1 92 ? 9.132 -11.113 -1.113 1.00 97.06 92 VAL A C 1
ATOM 765 O O . VAL A 1 92 ? 8.646 -10.195 -0.439 1.00 97.06 92 VAL A O 1
ATOM 768 N N . ARG A 1 93 ? 10.129 -11.866 -0.645 1.00 95.38 93 ARG A N 1
ATOM 769 C CA . ARG A 1 93 ? 10.693 -11.710 0.708 1.00 95.38 93 ARG A CA 1
ATOM 770 C C . ARG A 1 93 ? 11.487 -10.416 0.874 1.00 95.38 93 ARG A C 1
ATOM 772 O O . ARG A 1 93 ? 11.386 -9.772 1.911 1.00 95.38 93 ARG A O 1
ATOM 779 N N . SER A 1 94 ? 12.219 -10.021 -0.162 1.00 96.06 94 SER A N 1
ATOM 780 C CA . SER A 1 94 ? 13.105 -8.851 -0.203 1.00 96.06 94 SE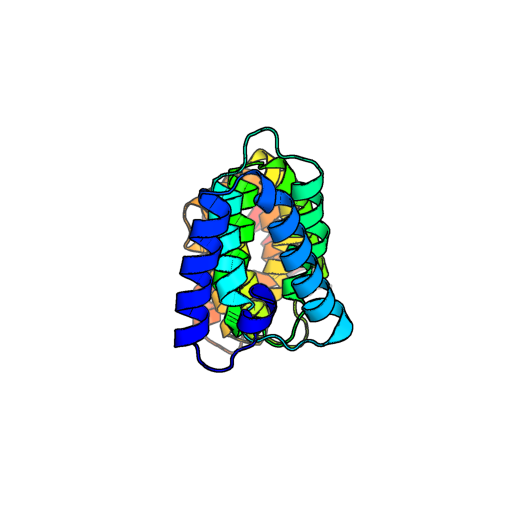R A CA 1
ATOM 781 C C . SER A 1 94 ? 12.383 -7.519 -0.454 1.00 96.06 94 SER A C 1
ATOM 783 O O . SER A 1 94 ? 13.021 -6.541 -0.833 1.00 96.06 94 SER A O 1
ATOM 785 N N . LEU A 1 95 ? 11.064 -7.455 -0.220 1.00 97.94 95 LEU A N 1
ATOM 786 C CA . LEU A 1 95 ? 10.234 -6.271 -0.479 1.00 97.94 95 LEU A CA 1
ATOM 787 C C . LEU A 1 95 ? 10.794 -4.992 0.165 1.00 97.94 95 LEU A C 1
ATOM 789 O O . LEU A 1 95 ? 10.718 -3.923 -0.433 1.00 97.94 95 LEU A O 1
ATOM 793 N N . SER A 1 96 ? 11.390 -5.086 1.358 1.00 97.38 96 SER A N 1
ATOM 794 C CA . SER A 1 96 ? 11.957 -3.937 2.082 1.00 97.38 96 SER A CA 1
ATOM 795 C C . SER A 1 96 ? 13.029 -3.170 1.309 1.00 97.38 96 SER A C 1
ATOM 797 O O . SER A 1 96 ? 13.234 -1.995 1.593 1.00 97.38 96 SER A O 1
ATOM 799 N N . LEU A 1 97 ? 13.672 -3.792 0.316 1.00 97.25 97 LEU A N 1
ATOM 800 C CA . LEU A 1 97 ? 14.718 -3.156 -0.485 1.00 97.25 97 LEU A CA 1
ATOM 801 C C . LEU A 1 97 ? 14.175 -2.173 -1.533 1.00 97.25 97 LEU A C 1
ATOM 803 O O . LEU A 1 97 ? 14.916 -1.304 -1.978 1.00 97.25 97 LEU A O 1
ATOM 807 N N . PHE A 1 98 ? 12.913 -2.318 -1.949 1.00 98.31 98 PHE A N 1
ATOM 808 C CA . PHE A 1 98 ? 12.352 -1.558 -3.076 1.00 98.31 98 PHE A CA 1
ATOM 809 C C . PHE A 1 98 ? 10.898 -1.097 -2.868 1.00 98.31 98 PHE A C 1
ATOM 811 O O . PHE A 1 98 ? 10.260 -0.586 -3.789 1.00 98.31 98 PHE A O 1
ATOM 818 N N . HIS A 1 99 ? 10.343 -1.295 -1.670 1.00 98.62 99 HIS A N 1
ATOM 819 C CA . HIS A 1 99 ? 8.940 -1.008 -1.372 1.00 98.62 99 HIS A CA 1
ATOM 820 C C . HIS A 1 99 ? 8.544 0.442 -1.619 1.00 98.62 99 HIS A C 1
ATOM 822 O O . HIS A 1 99 ? 7.500 0.676 -2.208 1.00 98.62 99 HIS A O 1
ATOM 828 N N . ALA A 1 100 ? 9.368 1.410 -1.213 1.00 98.44 100 ALA A N 1
ATOM 829 C CA . ALA A 1 100 ? 9.043 2.824 -1.400 1.00 98.44 100 ALA A CA 1
ATOM 830 C C . ALA A 1 100 ? 8.872 3.170 -2.891 1.00 98.44 100 ALA A C 1
ATOM 832 O O . ALA A 1 100 ? 7.936 3.861 -3.282 1.00 98.44 100 ALA A O 1
ATOM 833 N N . GLN A 1 101 ? 9.741 2.627 -3.746 1.00 98.62 101 GLN A N 1
ATOM 834 C CA . GLN A 1 101 ? 9.677 2.805 -5.195 1.00 98.62 101 GLN A CA 1
ATOM 835 C C . GLN A 1 101 ? 8.456 2.095 -5.797 1.00 98.62 101 GLN A C 1
ATOM 837 O O . GLN A 1 101 ? 7.860 2.591 -6.755 1.00 98.62 101 GLN A O 1
ATOM 842 N N . LEU A 1 102 ? 8.077 0.938 -5.243 1.00 98.81 102 LEU A N 1
ATOM 843 C CA . LEU A 1 102 ? 6.890 0.198 -5.664 1.00 98.81 102 LEU A CA 1
ATOM 844 C C . LEU A 1 102 ? 5.599 0.932 -5.283 1.00 98.81 102 LEU A C 1
ATOM 846 O O . LEU A 1 102 ? 4.779 1.166 -6.168 1.00 98.81 102 LEU A O 1
ATOM 850 N N . ALA A 1 103 ? 5.464 1.348 -4.023 1.00 98.62 103 ALA A N 1
ATOM 851 C CA . ALA A 1 103 ? 4.338 2.130 -3.516 1.00 98.62 103 ALA A CA 1
ATOM 852 C C . ALA A 1 103 ? 4.153 3.414 -4.337 1.00 98.62 103 ALA A C 1
ATOM 854 O O . ALA A 1 103 ? 3.062 3.672 -4.843 1.00 98.62 103 ALA A O 1
ATOM 855 N N . TYR A 1 104 ? 5.248 4.133 -4.622 1.00 98.62 104 TYR A N 1
ATOM 856 C CA . TYR A 1 104 ? 5.219 5.288 -5.520 1.00 98.62 104 TYR A CA 1
ATOM 857 C C . TYR A 1 104 ? 4.641 4.941 -6.900 1.00 98.62 104 TYR A C 1
ATOM 859 O O . TYR A 1 104 ? 3.777 5.653 -7.408 1.00 98.62 104 TYR A O 1
ATOM 867 N N . CYS A 1 105 ? 5.057 3.826 -7.513 1.00 98.75 105 CYS A N 1
ATOM 868 C CA . CYS A 1 105 ? 4.489 3.389 -8.791 1.00 98.75 105 CYS A CA 1
ATOM 869 C C . CYS A 1 105 ? 2.986 3.086 -8.695 1.00 98.75 105 CYS A C 1
ATOM 871 O O . CYS A 1 105 ? 2.251 3.400 -9.633 1.00 98.75 105 CYS A O 1
ATOM 873 N N . ILE A 1 106 ? 2.532 2.467 -7.601 1.00 98.69 106 ILE A N 1
ATOM 874 C CA . ILE A 1 106 ? 1.115 2.163 -7.369 1.00 98.69 106 ILE A CA 1
ATOM 875 C C . ILE A 1 106 ? 0.306 3.457 -7.250 1.00 98.69 106 ILE A C 1
ATOM 877 O O . ILE A 1 106 ? -0.646 3.635 -8.010 1.00 98.69 106 ILE A O 1
ATOM 881 N N . VAL A 1 107 ? 0.720 4.385 -6.384 1.00 98.38 107 VAL A N 1
ATOM 882 C CA . VAL A 1 107 ? 0.060 5.687 -6.190 1.00 98.38 107 VAL A CA 1
ATOM 883 C C . VAL A 1 107 ? -0.007 6.466 -7.505 1.00 98.38 107 VAL A C 1
ATOM 885 O O . VAL A 1 107 ? -1.084 6.908 -7.899 1.00 98.38 107 VAL A O 1
ATOM 888 N N . GLN A 1 108 ? 1.090 6.524 -8.268 1.00 98.38 108 GLN A N 1
ATOM 889 C CA . GLN A 1 108 ? 1.115 7.179 -9.582 1.00 98.38 108 GLN A CA 1
ATOM 890 C C . GLN A 1 108 ? 0.109 6.577 -10.574 1.00 98.38 108 GLN A C 1
ATOM 892 O O . GLN A 1 108 ? -0.465 7.293 -11.393 1.00 98.38 108 GLN A O 1
ATOM 897 N N . PHE A 1 109 ? -0.142 5.266 -10.527 1.00 98.44 109 PHE A N 1
ATOM 898 C CA . PHE A 1 109 ? -1.189 4.655 -11.348 1.00 98.44 109 PHE A CA 1
ATOM 899 C C . PHE A 1 109 ? -2.593 5.105 -10.934 1.00 98.44 109 PHE A C 1
ATOM 901 O O . PHE A 1 109 ? -3.433 5.324 -11.810 1.00 98.44 109 PHE A O 1
ATOM 908 N N . LEU A 1 110 ? -2.844 5.233 -9.630 1.00 98.06 110 LEU A N 1
ATOM 909 C CA . LEU A 1 110 ? -4.143 5.641 -9.095 1.00 98.06 110 LEU A CA 1
ATOM 910 C C . LEU A 1 110 ? -4.434 7.119 -9.368 1.00 98.06 110 LEU A C 1
ATOM 912 O O . LEU A 1 110 ? -5.547 7.439 -9.772 1.00 98.06 110 LEU A O 1
ATOM 916 N N . GLU A 1 111 ? -3.425 7.991 -9.280 1.00 96.62 111 GLU A N 1
ATOM 917 C CA . GLU A 1 111 ? -3.538 9.402 -9.682 1.00 96.62 111 GLU A CA 1
ATOM 918 C C . GLU A 1 111 ? -3.894 9.559 -11.173 1.00 96.62 111 GLU A C 1
ATOM 920 O O . GLU A 1 111 ? -4.576 10.506 -11.566 1.00 96.62 111 GLU A O 1
ATOM 925 N N . LYS A 1 112 ? -3.445 8.632 -12.034 1.00 96.62 112 LYS A N 1
ATOM 926 C CA . LYS A 1 112 ? -3.774 8.642 -13.471 1.00 96.62 112 LYS A CA 1
ATOM 927 C C . LYS A 1 112 ? -5.164 8.101 -13.778 1.00 96.62 112 LYS A C 1
ATOM 929 O O . LYS A 1 112 ? -5.788 8.556 -14.736 1.00 96.62 112 LYS A O 1
ATOM 934 N N . ASP A 1 113 ? -5.609 7.083 -13.052 1.00 97.31 113 ASP A N 1
ATOM 935 C CA . ASP A 1 113 ? -6.899 6.434 -13.278 1.00 97.31 113 ASP A CA 1
ATOM 936 C C . ASP A 1 113 ? -7.459 5.861 -11.962 1.00 97.31 113 ASP A C 1
ATOM 938 O O . ASP A 1 113 ? -7.197 4.696 -11.632 1.00 97.31 113 ASP A O 1
ATOM 942 N N . PRO A 1 114 ? -8.292 6.637 -11.240 1.00 97.12 114 PRO A N 1
ATOM 943 C CA . PRO A 1 114 ? -8.896 6.223 -9.971 1.00 97.12 114 PRO A CA 1
ATOM 944 C C . PRO A 1 114 ? -9.769 4.964 -10.071 1.00 97.12 114 PRO A C 1
ATOM 946 O O . PRO A 1 114 ? -10.034 4.304 -9.067 1.00 97.12 114 PRO A O 1
ATOM 949 N N . SER A 1 115 ? -10.198 4.557 -11.276 1.00 96.50 115 SER A N 1
ATOM 950 C CA . SER A 1 115 ? -10.937 3.296 -11.453 1.00 96.50 115 SER A CA 1
ATOM 951 C C . SER A 1 115 ? -10.102 2.053 -11.117 1.00 96.50 115 SER A C 1
ATOM 953 O O . SER A 1 115 ? -10.651 0.965 -10.933 1.00 96.50 115 SER A O 1
ATOM 955 N N . LEU A 1 116 ? -8.777 2.203 -11.018 1.00 97.75 116 LEU A N 1
ATOM 956 C CA . LEU A 1 116 ? -7.842 1.137 -10.671 1.00 97.75 116 LEU A CA 1
ATOM 957 C C . LEU A 1 116 ? -7.702 0.915 -9.157 1.00 97.75 116 LEU A C 1
ATOM 959 O O . LEU A 1 116 ? -7.095 -0.080 -8.756 1.00 97.75 116 LEU A O 1
ATOM 963 N N . THR A 1 117 ? -8.287 1.765 -8.309 1.00 97.56 117 THR A N 1
ATOM 964 C CA . THR A 1 117 ? -8.127 1.652 -6.852 1.00 97.56 117 THR A CA 1
ATOM 965 C C . THR A 1 117 ? -8.686 0.345 -6.305 1.00 97.56 117 THR A C 1
ATOM 967 O O . THR A 1 117 ? -8.011 -0.361 -5.557 1.00 97.56 117 THR A O 1
ATOM 970 N N . GLU A 1 118 ? -9.897 -0.036 -6.713 1.00 96.25 118 GLU A N 1
ATOM 971 C CA . GLU A 1 118 ? -10.513 -1.281 -6.252 1.00 96.25 118 GLU A CA 1
ATOM 972 C C . GLU A 1 118 ? -9.663 -2.532 -6.562 1.00 96.25 118 GLU A C 1
ATOM 974 O O . GLU A 1 118 ? -9.383 -3.298 -5.631 1.00 96.25 118 GLU A O 1
ATOM 979 N N . PRO A 1 119 ? -9.213 -2.782 -7.811 1.00 97.19 119 PRO A N 1
ATOM 980 C CA . PRO A 1 119 ? -8.375 -3.944 -8.093 1.00 97.19 119 PRO A CA 1
ATOM 981 C C . PRO A 1 119 ? -7.016 -3.899 -7.379 1.00 97.19 119 PRO A C 1
ATOM 983 O O . PRO A 1 119 ? -6.520 -4.964 -7.005 1.00 97.19 119 PRO A O 1
ATOM 986 N N . VAL A 1 120 ? -6.437 -2.714 -7.148 1.00 98.31 120 VAL A N 1
ATOM 987 C CA . VAL A 1 120 ? -5.192 -2.560 -6.375 1.00 98.31 120 VAL A CA 1
ATOM 988 C C . VAL A 1 120 ? -5.398 -2.960 -4.918 1.00 98.31 120 VAL A C 1
ATOM 990 O O . VAL A 1 120 ? -4.731 -3.882 -4.449 1.00 98.31 120 VAL A O 1
ATOM 993 N N . ILE A 1 121 ? -6.370 -2.358 -4.225 1.00 97.75 121 ILE A N 1
ATOM 994 C CA . ILE A 1 121 ? -6.654 -2.662 -2.816 1.00 97.75 121 ILE A CA 1
ATOM 995 C C . ILE A 1 121 ? -7.002 -4.143 -2.648 1.00 97.75 121 ILE A C 1
ATOM 997 O O . ILE A 1 121 ? -6.450 -4.816 -1.780 1.00 97.75 121 ILE A O 1
ATOM 1001 N N . ARG A 1 122 ? -7.857 -4.708 -3.511 1.00 96.25 122 ARG A N 1
ATOM 1002 C CA . ARG A 1 122 ? -8.175 -6.147 -3.465 1.00 96.25 122 ARG A CA 1
ATOM 1003 C C . ARG A 1 122 ? -6.940 -7.022 -3.702 1.00 96.25 122 ARG A C 1
ATOM 1005 O O . ARG A 1 122 ? -6.822 -8.083 -3.087 1.00 96.25 122 ARG A O 1
ATOM 1012 N N . GLY A 1 123 ? -6.028 -6.590 -4.570 1.00 97.62 123 GLY A N 1
ATOM 1013 C CA . GLY A 1 123 ? -4.742 -7.241 -4.811 1.00 97.62 123 GLY A CA 1
ATOM 1014 C C . GLY A 1 123 ? -3.842 -7.251 -3.574 1.00 97.62 123 GLY A C 1
ATOM 1015 O O . GLY A 1 123 ? -3.367 -8.318 -3.184 1.00 97.62 123 GLY A O 1
ATOM 1016 N N . LEU A 1 124 ? -3.679 -6.102 -2.913 1.00 98.00 124 LEU A N 1
ATOM 1017 C CA . LEU A 1 124 ? -2.919 -5.985 -1.663 1.00 98.00 124 LEU A CA 1
ATOM 1018 C C . LEU A 1 124 ? -3.544 -6.830 -0.545 1.00 98.00 124 LEU A C 1
ATOM 1020 O O . LEU A 1 124 ? -2.848 -7.600 0.111 1.00 98.00 124 LEU A O 1
ATOM 1024 N N . MET A 1 125 ? -4.872 -6.790 -0.391 1.00 96.31 125 MET A N 1
ATOM 1025 C CA . MET A 1 125 ? -5.597 -7.614 0.589 1.00 96.31 125 MET A CA 1
ATOM 1026 C C . MET A 1 125 ? -5.397 -9.115 0.352 1.00 96.31 125 MET A C 1
ATOM 1028 O O . MET A 1 125 ? -5.247 -9.888 1.298 1.00 96.31 125 MET A O 1
ATOM 1032 N N . LYS A 1 126 ? -5.361 -9.551 -0.914 1.00 96.50 126 LYS A N 1
ATOM 1033 C CA . LYS A 1 126 ? -5.082 -10.949 -1.271 1.00 96.50 126 LYS A CA 1
ATOM 1034 C C . LYS A 1 126 ? -3.676 -11.379 -0.843 1.00 96.50 126 LYS A C 1
ATOM 1036 O O . LYS A 1 126 ? -3.490 -12.535 -0.464 1.00 96.50 126 LYS A O 1
ATOM 1041 N N . PHE A 1 127 ? -2.706 -10.473 -0.916 1.00 96.69 127 PHE A N 1
ATOM 1042 C CA . PHE A 1 127 ? -1.305 -10.730 -0.587 1.00 96.69 127 PHE A CA 1
ATOM 1043 C C . PHE A 1 127 ? -0.904 -10.267 0.817 1.00 96.69 127 PHE A C 1
ATOM 1045 O O . PHE A 1 127 ? 0.289 -10.221 1.116 1.00 96.69 127 PHE A O 1
ATOM 1052 N N . TRP A 1 128 ? -1.883 -9.982 1.684 1.00 98.00 128 TRP A N 1
ATOM 1053 C CA . TRP A 1 128 ? -1.627 -9.484 3.030 1.00 98.00 128 TRP A CA 1
ATOM 1054 C C . TRP A 1 128 ? -0.655 -10.400 3.800 1.00 98.00 128 TRP A C 1
ATOM 1056 O O . TRP A 1 128 ? -0.920 -11.607 3.916 1.00 98.00 128 TRP A O 1
ATOM 1066 N N . PRO A 1 129 ? 0.460 -9.872 4.337 1.00 97.00 129 PRO A N 1
ATOM 1067 C CA . PRO A 1 129 ? 1.444 -10.666 5.064 1.00 97.00 129 PRO A CA 1
ATOM 1068 C C . PRO A 1 129 ? 0.838 -11.298 6.319 1.00 97.00 129 PRO A C 1
ATOM 1070 O O . PRO A 1 129 ? 0.242 -10.615 7.142 1.00 97.00 129 PRO A O 1
ATOM 1073 N N . LYS A 1 130 ? 1.006 -12.615 6.487 1.00 94.75 130 LYS A N 1
ATOM 1074 C CA . LYS A 1 130 ? 0.501 -13.349 7.668 1.00 94.75 130 LYS A CA 1
ATOM 1075 C C . LYS A 1 130 ? 1.588 -13.759 8.659 1.00 94.75 130 LYS A C 1
ATOM 1077 O O . LYS A 1 130 ? 1.280 -14.118 9.787 1.00 94.75 130 LYS A O 1
ATOM 1082 N N . THR A 1 131 ? 2.845 -13.769 8.221 1.00 93.56 131 THR A N 1
ATOM 1083 C CA . THR A 1 131 ? 3.980 -14.318 8.982 1.00 93.56 131 THR A CA 1
ATOM 1084 C C . THR A 1 131 ? 5.142 -13.337 9.128 1.00 93.56 131 THR A C 1
ATOM 1086 O O . THR A 1 131 ? 6.160 -13.684 9.716 1.00 93.56 131 THR A O 1
ATOM 1089 N N . CYS A 1 132 ? 5.023 -12.120 8.586 1.00 96.50 132 CYS A N 1
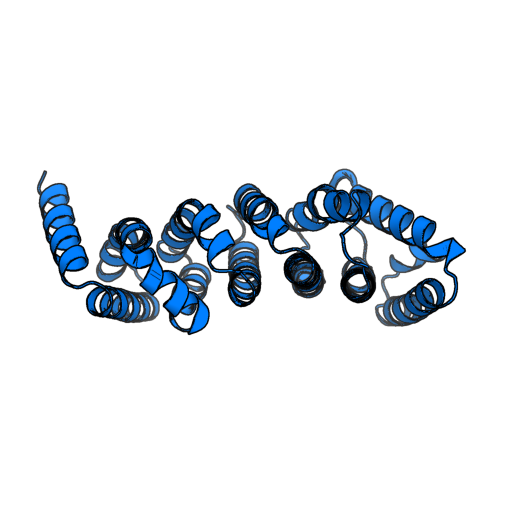ATOM 1090 C CA . CYS A 1 132 ? 6.077 -11.110 8.616 1.00 96.50 132 CYS A CA 1
ATOM 1091 C C . CYS A 1 132 ? 5.493 -9.747 8.997 1.00 96.50 132 CYS A C 1
ATOM 1093 O O . CYS A 1 132 ? 4.963 -9.034 8.144 1.00 96.50 132 CYS A O 1
ATOM 1095 N N . SER A 1 133 ? 5.627 -9.378 10.273 1.00 96.88 133 SER A N 1
ATOM 1096 C CA . SER A 1 133 ? 5.096 -8.121 10.814 1.00 96.88 133 SER A CA 1
ATOM 1097 C C . SER A 1 133 ? 5.719 -6.886 10.162 1.00 96.88 133 SER A C 1
ATOM 1099 O O . SER A 1 133 ? 5.038 -5.888 9.973 1.00 96.88 133 SER A O 1
ATOM 1101 N N . GLN A 1 134 ? 6.996 -6.948 9.766 1.00 97.19 134 GLN A N 1
ATOM 1102 C CA . GLN A 1 134 ? 7.649 -5.843 9.052 1.00 97.19 134 GLN A CA 1
ATOM 1103 C C . GLN A 1 134 ? 6.953 -5.557 7.717 1.00 97.19 134 GLN A C 1
ATOM 1105 O O . GLN A 1 134 ? 6.624 -4.410 7.435 1.00 97.19 134 GLN A O 1
ATOM 1110 N N . LYS A 1 135 ? 6.648 -6.600 6.931 1.00 98.12 135 LYS A N 1
ATOM 1111 C CA . LYS A 1 135 ? 5.875 -6.436 5.694 1.00 98.12 135 LYS A CA 1
ATOM 1112 C C . LYS A 1 135 ? 4.457 -5.948 5.972 1.00 98.12 135 LYS A C 1
ATOM 1114 O O . LYS A 1 135 ? 3.938 -5.164 5.193 1.00 98.12 135 LYS A O 1
ATOM 1119 N N . GLU A 1 136 ? 3.829 -6.390 7.059 1.00 98.31 136 GLU A N 1
ATOM 1120 C CA . GLU A 1 136 ? 2.498 -5.902 7.437 1.00 98.31 136 GLU A CA 1
ATOM 1121 C C . GLU A 1 136 ? 2.507 -4.393 7.736 1.00 98.31 136 GLU A C 1
ATOM 1123 O O . GLU A 1 136 ? 1.646 -3.669 7.245 1.00 98.31 136 GLU A O 1
ATOM 1128 N N . VAL A 1 137 ? 3.525 -3.896 8.448 1.00 98.50 137 VAL A N 1
ATOM 1129 C CA . VAL A 1 137 ? 3.733 -2.452 8.672 1.00 98.50 137 VAL A CA 1
ATOM 1130 C C . VAL A 1 137 ? 3.959 -1.706 7.354 1.00 98.50 137 VAL A C 1
ATOM 1132 O O . VAL A 1 137 ? 3.425 -0.614 7.178 1.00 98.50 137 VAL A O 1
ATOM 1135 N N . MET A 1 138 ? 4.708 -2.289 6.415 1.00 98.50 138 MET A N 1
ATOM 1136 C CA . MET A 1 138 ? 4.929 -1.695 5.093 1.00 98.50 138 MET A CA 1
ATOM 1137 C C . MET A 1 138 ? 3.630 -1.596 4.282 1.00 98.50 138 MET A C 1
ATOM 1139 O O . MET A 1 138 ? 3.328 -0.524 3.772 1.00 98.50 138 MET A O 1
ATOM 1143 N N . PHE A 1 139 ? 2.820 -2.661 4.256 1.00 98.69 139 PHE A N 1
ATOM 1144 C CA . PHE A 1 139 ? 1.505 -2.665 3.602 1.00 98.69 139 PHE A CA 1
ATOM 1145 C C . PHE A 1 139 ? 0.557 -1.635 4.222 1.00 98.69 139 PHE A C 1
ATOM 1147 O O . PHE A 1 139 ? -0.166 -0.958 3.501 1.00 98.69 139 PHE A O 1
ATOM 1154 N N . LEU A 1 140 ? 0.553 -1.495 5.553 1.00 98.62 140 LEU A N 1
ATOM 1155 C CA . LEU A 1 140 ? -0.204 -0.435 6.225 1.00 98.62 140 LEU A CA 1
ATOM 1156 C C . LEU A 1 140 ? 0.302 0.960 5.835 1.00 98.62 140 LEU A C 1
ATOM 1158 O O . LEU A 1 140 ? -0.498 1.883 5.735 1.00 98.62 140 LEU A O 1
ATOM 1162 N N . GLY A 1 141 ? 1.605 1.120 5.604 1.00 98.38 141 GLY A N 1
ATOM 1163 C CA . GLY A 1 141 ? 2.169 2.365 5.089 1.00 98.38 141 GLY A CA 1
ATOM 1164 C C . GLY A 1 141 ? 1.683 2.698 3.685 1.00 98.38 141 GLY A C 1
ATOM 1165 O O . GLY A 1 141 ? 1.117 3.762 3.476 1.00 98.38 141 GLY A O 1
ATOM 1166 N N . GLU A 1 142 ? 1.830 1.759 2.755 1.00 98.62 142 GLU A N 1
ATOM 1167 C CA . GLU A 1 142 ? 1.388 1.934 1.369 1.00 98.62 142 GLU A CA 1
ATOM 1168 C C . GLU A 1 142 ? -0.125 2.167 1.267 1.00 98.62 142 GLU A C 1
ATOM 1170 O O . GLU A 1 142 ? -0.580 2.998 0.488 1.00 98.62 142 GLU A O 1
ATOM 1175 N N . LEU A 1 143 ? -0.923 1.464 2.073 1.00 98.50 143 LEU A N 1
ATOM 1176 C CA . LEU A 1 143 ? -2.364 1.691 2.116 1.00 98.50 143 LEU A CA 1
ATOM 1177 C C . LEU A 1 143 ? -2.729 3.105 2.565 1.00 98.50 143 LEU A C 1
ATOM 1179 O O . LEU A 1 143 ? -3.704 3.638 2.049 1.00 98.50 143 LEU A O 1
ATOM 1183 N N . GLU A 1 144 ? -1.985 3.701 3.500 1.00 98.31 144 GLU A N 1
ATOM 1184 C CA . GLU A 1 144 ? -2.218 5.094 3.893 1.00 98.31 144 GLU A CA 1
ATOM 1185 C C . GLU A 1 144 ? -1.949 6.034 2.715 1.00 98.31 144 GLU A C 1
ATOM 1187 O O . GLU A 1 144 ? -2.819 6.824 2.369 1.00 98.31 144 GLU A O 1
ATOM 1192 N N . GLU A 1 145 ? -0.817 5.863 2.024 1.00 98.25 145 GLU A N 1
ATOM 1193 C CA . GLU A 1 145 ? -0.478 6.658 0.833 1.00 98.25 145 GLU A CA 1
ATOM 1194 C C . GLU A 1 145 ? -1.526 6.509 -0.286 1.00 98.25 145 GLU A C 1
ATOM 1196 O O . GLU A 1 145 ? -1.843 7.465 -0.990 1.00 98.25 145 GLU A O 1
ATOM 1201 N N . ILE A 1 146 ? -2.106 5.314 -0.451 1.00 98.56 146 ILE A N 1
ATOM 1202 C CA . ILE A 1 146 ? -3.209 5.092 -1.395 1.00 98.56 146 ILE A CA 1
ATOM 1203 C C . ILE A 1 146 ? -4.484 5.811 -0.938 1.00 98.56 146 ILE A C 1
ATOM 1205 O O . ILE A 1 146 ? -5.211 6.358 -1.770 1.00 98.56 146 ILE A O 1
ATOM 1209 N N . LEU A 1 147 ? -4.787 5.785 0.361 1.00 98.25 147 LEU A N 1
ATOM 1210 C CA . LEU A 1 147 ? -5.955 6.464 0.912 1.00 98.25 147 LEU A CA 1
ATOM 1211 C C . LEU A 1 147 ? -5.816 7.988 0.850 1.00 98.25 147 LEU A C 1
ATOM 1213 O O . LEU A 1 147 ? -6.830 8.646 0.674 1.00 98.25 147 LEU A O 1
ATOM 1217 N N . ASP A 1 148 ? -4.608 8.549 0.887 1.00 96.94 148 ASP A N 1
ATOM 1218 C CA . ASP A 1 148 ? -4.389 9.994 0.714 1.00 96.94 148 ASP A CA 1
ATOM 1219 C C . ASP A 1 148 ? -4.816 10.516 -0.666 1.00 96.94 148 ASP A C 1
ATOM 1221 O O . ASP A 1 148 ? -5.178 11.683 -0.811 1.00 96.94 148 ASP A O 1
ATOM 1225 N N . VAL A 1 149 ? -4.811 9.653 -1.686 1.00 96.94 149 VAL A N 1
ATOM 1226 C CA . VAL A 1 149 ? -5.190 10.009 -3.065 1.00 96.94 149 VAL A CA 1
ATOM 1227 C C . VAL A 1 149 ? -6.513 9.381 -3.514 1.00 96.94 149 VAL A C 1
ATOM 1229 O O . VAL A 1 149 ? -6.905 9.521 -4.676 1.00 96.94 149 VAL A O 1
ATOM 1232 N N . ILE A 1 150 ? -7.210 8.649 -2.638 1.00 98.12 150 ILE A N 1
ATOM 1233 C CA . ILE A 1 150 ? -8.442 7.949 -3.015 1.00 98.12 150 ILE A CA 1
ATOM 1234 C C . ILE A 1 150 ? -9.594 8.931 -3.218 1.00 98.12 150 ILE A C 1
ATOM 1236 O O . ILE A 1 150 ? -9.835 9.803 -2.393 1.00 98.12 150 ILE A O 1
ATOM 1240 N N . GLU A 1 151 ? -10.383 8.755 -4.276 1.00 96.94 151 GLU A N 1
ATOM 1241 C CA . GLU A 1 151 ? -11.660 9.461 -4.393 1.00 96.94 151 GLU A CA 1
ATOM 1242 C C . GLU A 1 151 ? -12.718 8.834 -3.465 1.00 96.94 151 GLU A C 1
ATOM 1244 O O . GLU A 1 151 ? -12.820 7.598 -3.418 1.00 96.94 151 GLU A O 1
ATOM 1249 N N . PRO A 1 152 ? -13.613 9.625 -2.840 1.00 97.81 152 PRO A N 1
ATOM 1250 C CA . PRO A 1 152 ? -14.691 9.093 -1.998 1.00 97.81 152 PRO A CA 1
ATOM 1251 C C . PRO A 1 152 ? -15.547 8.030 -2.710 1.00 97.81 152 PRO A C 1
ATOM 1253 O O . PRO A 1 152 ? -15.915 7.006 -2.134 1.00 97.81 152 PRO A O 1
ATOM 1256 N N . SER A 1 153 ? -15.781 8.209 -4.017 1.00 97.50 153 SER A N 1
ATOM 1257 C CA . SER A 1 153 ? -16.533 7.263 -4.856 1.00 97.50 153 SER A CA 1
ATOM 1258 C C . SER A 1 153 ? -15.885 5.872 -4.953 1.00 97.50 153 SER A C 1
ATOM 1260 O O . SER A 1 153 ? -16.580 4.862 -5.099 1.00 97.50 153 SER A O 1
ATOM 1262 N N . GLN A 1 154 ? -14.552 5.801 -4.878 1.00 98.06 154 GLN A N 1
ATOM 1263 C CA . GLN A 1 154 ? -13.798 4.549 -4.885 1.00 98.06 154 GLN A CA 1
ATOM 1264 C C . GLN A 1 154 ? -13.674 3.979 -3.475 1.00 98.06 154 GLN A C 1
ATOM 1266 O O . GLN A 1 154 ? -13.773 2.763 -3.310 1.00 98.06 154 GLN A O 1
ATOM 1271 N N . PHE A 1 155 ? -13.527 4.838 -2.462 1.00 98.31 155 PHE A N 1
ATOM 1272 C CA . PHE A 1 155 ? -13.462 4.437 -1.058 1.00 98.31 155 PHE A CA 1
ATOM 1273 C C . PHE A 1 155 ? -14.686 3.616 -0.639 1.00 98.31 155 PHE A C 1
ATOM 1275 O O . PHE A 1 155 ? -14.539 2.524 -0.086 1.00 98.31 155 PHE A O 1
ATOM 1282 N N . VAL A 1 156 ? -15.892 4.055 -1.019 1.00 98.06 156 VAL A N 1
ATOM 1283 C CA . VAL A 1 156 ? -17.149 3.349 -0.707 1.00 98.06 156 VAL A CA 1
ATOM 1284 C C . VAL A 1 156 ? -17.156 1.895 -1.206 1.00 98.06 156 VAL A C 1
ATOM 1286 O O . VAL A 1 156 ? -17.769 1.034 -0.576 1.00 98.06 156 VAL A O 1
ATOM 1289 N N . LYS A 1 157 ? -16.445 1.581 -2.297 1.00 97.31 157 LYS A N 1
ATOM 1290 C CA . LYS A 1 157 ? -16.371 0.219 -2.860 1.00 97.31 157 LYS A CA 1
ATOM 1291 C C . LYS A 1 157 ? -15.462 -0.715 -2.059 1.00 97.31 157 LYS A C 1
ATOM 1293 O O . LYS A 1 157 ? -15.606 -1.936 -2.148 1.00 97.31 157 LYS A O 1
ATOM 1298 N N . ILE A 1 158 ? -14.503 -0.158 -1.317 1.00 97.31 158 ILE A N 1
ATOM 1299 C CA . ILE A 1 158 ? -13.445 -0.913 -0.630 1.00 97.31 158 ILE A CA 1
ATOM 1300 C C . ILE A 1 158 ? -13.475 -0.785 0.894 1.00 97.31 158 ILE A C 1
ATOM 1302 O O . ILE A 1 158 ? -12.806 -1.575 1.558 1.00 97.31 158 ILE A O 1
ATOM 1306 N N . GLN A 1 159 ? -14.258 0.141 1.455 1.00 97.69 159 GLN A N 1
ATOM 1307 C CA . GLN A 1 159 ? -14.283 0.435 2.891 1.00 97.69 159 GLN A CA 1
ATOM 1308 C C . GLN A 1 159 ? -14.533 -0.808 3.755 1.00 97.69 159 GLN A C 1
ATOM 1310 O O . GLN A 1 159 ? -13.812 -1.057 4.713 1.00 97.69 159 GLN A O 1
ATOM 1315 N N . GLU A 1 160 ? -15.487 -1.663 3.388 1.00 97.62 160 GLU A N 1
ATOM 1316 C CA . GLU A 1 160 ? -15.800 -2.851 4.178 1.00 97.62 160 GLU A CA 1
ATOM 1317 C C . GLU A 1 160 ? -14.634 -3.851 4.263 1.00 97.62 160 GLU A C 1
ATOM 1319 O O . GLU A 1 160 ? -14.229 -4.198 5.377 1.00 97.62 160 GLU A O 1
ATOM 1324 N N . PRO A 1 161 ? -14.087 -4.374 3.142 1.00 97.12 161 PRO A N 1
ATOM 1325 C CA . PRO A 1 161 ? -12.963 -5.301 3.215 1.00 97.12 161 PRO A CA 1
ATOM 1326 C C . PRO A 1 161 ? -11.706 -4.651 3.803 1.00 97.12 161 PRO A C 1
ATOM 1328 O O . PRO A 1 161 ? -10.986 -5.328 4.537 1.00 97.12 161 PRO A O 1
ATOM 1331 N N . LEU A 1 162 ? -11.471 -3.362 3.534 1.00 97.81 162 LEU A N 1
ATOM 1332 C CA . LEU A 1 162 ? -10.349 -2.614 4.096 1.00 97.81 162 LEU A CA 1
ATOM 1333 C C . LEU A 1 162 ? -10.443 -2.551 5.624 1.00 97.81 162 LEU A C 1
ATOM 1335 O O . LEU A 1 162 ? -9.546 -3.038 6.310 1.00 97.81 162 LEU A O 1
ATOM 1339 N N . PHE A 1 163 ? -11.541 -2.033 6.178 1.00 98.19 163 PHE A N 1
ATOM 1340 C CA . PHE A 1 163 ? -11.671 -1.866 7.627 1.00 98.19 163 PHE A CA 1
ATOM 1341 C C . PHE A 1 163 ? -11.818 -3.198 8.365 1.00 98.19 163 PHE A C 1
ATOM 1343 O O . PHE A 1 163 ? -11.358 -3.315 9.497 1.00 98.19 163 PHE A O 1
ATOM 1350 N N . LYS A 1 164 ? -12.316 -4.263 7.718 1.00 97.88 164 LYS A N 1
ATOM 1351 C CA . LYS A 1 164 ? -12.219 -5.630 8.268 1.00 97.88 164 LYS A CA 1
ATOM 1352 C C . LYS A 1 164 ? -10.767 -6.084 8.437 1.00 97.88 164 LYS A C 1
ATOM 1354 O O . LYS A 1 164 ? -10.480 -6.848 9.359 1.00 97.88 164 LYS A O 1
ATOM 1359 N N . GLN A 1 165 ? -9.858 -5.655 7.562 1.00 98.19 165 GLN A N 1
ATOM 1360 C CA . GLN A 1 165 ? -8.431 -5.936 7.707 1.00 98.19 165 GLN A CA 1
ATOM 1361 C C . GLN A 1 165 ? -7.783 -5.016 8.749 1.00 98.19 165 GLN A C 1
ATOM 1363 O O . GLN A 1 165 ? -7.104 -5.523 9.640 1.00 98.19 165 GLN A O 1
ATOM 1368 N N . ILE A 1 166 ? -8.064 -3.709 8.728 1.00 98.19 166 ILE A N 1
ATOM 1369 C CA . ILE A 1 166 ? -7.565 -2.759 9.741 1.00 98.19 166 ILE A CA 1
ATOM 1370 C C . ILE A 1 166 ? -7.994 -3.174 11.155 1.00 98.19 166 ILE A C 1
ATOM 1372 O O . ILE A 1 166 ? -7.170 -3.177 12.066 1.00 98.19 166 ILE A O 1
ATOM 1376 N N . ALA A 1 167 ? -9.229 -3.648 11.343 1.00 97.94 167 ALA A N 1
ATOM 1377 C CA . ALA A 1 167 ? -9.716 -4.169 12.620 1.00 97.94 167 ALA A CA 1
ATOM 1378 C C . ALA A 1 167 ? -8.865 -5.334 13.164 1.00 97.94 167 ALA A C 1
ATOM 1380 O O . ALA A 1 167 ? -8.707 -5.471 14.384 1.00 97.94 167 ALA A O 1
ATOM 1381 N N . LYS A 1 168 ? -8.306 -6.173 12.279 1.00 97.38 168 LYS A N 1
ATOM 1382 C CA . LYS A 1 168 ? -7.372 -7.245 12.660 1.00 97.38 168 LYS A CA 1
ATOM 1383 C C . LYS A 1 168 ? -6.001 -6.684 13.015 1.00 97.38 168 LYS A C 1
ATOM 1385 O O . LYS A 1 168 ? -5.446 -7.111 14.020 1.00 97.38 168 LYS A O 1
ATOM 1390 N N . CYS A 1 169 ? -5.492 -5.725 12.240 1.00 97.75 169 CYS A N 1
ATOM 1391 C CA . CYS A 1 169 ? -4.203 -5.077 12.496 1.00 97.75 169 CYS A CA 1
ATOM 1392 C C . CYS A 1 169 ? -4.200 -4.345 13.845 1.00 97.75 169 CYS A C 1
ATOM 1394 O O . CYS A 1 169 ? -3.285 -4.530 14.639 1.00 97.75 169 CYS A O 1
ATOM 1396 N N . VAL A 1 170 ? -5.270 -3.609 14.157 1.00 96.69 170 VAL A N 1
ATOM 1397 C CA . VAL A 1 170 ? -5.484 -2.966 15.467 1.00 96.69 170 VAL A CA 1
ATOM 1398 C C . VAL A 1 170 ? -5.558 -3.993 16.601 1.00 96.69 170 VAL A C 1
ATOM 1400 O O . VAL A 1 170 ? -5.092 -3.738 17.706 1.00 96.69 170 VAL A O 1
ATOM 1403 N N . SER A 1 171 ? -6.117 -5.175 16.328 1.00 95.69 171 SER A N 1
ATOM 1404 C CA . SER A 1 171 ? -6.153 -6.287 17.285 1.00 95.69 171 SER A CA 1
ATOM 1405 C C . SER A 1 171 ? -4.860 -7.103 17.352 1.00 95.69 171 SER A C 1
ATOM 1407 O O . SER A 1 171 ? -4.823 -8.111 18.062 1.00 95.69 171 SER A O 1
ATOM 1409 N N . SER A 1 172 ? -3.827 -6.735 16.592 1.00 95.81 172 SER A N 1
ATOM 1410 C CA . SER A 1 172 ? -2.584 -7.494 16.545 1.00 95.81 172 SER A CA 1
ATOM 1411 C C . SER A 1 172 ? -1.862 -7.421 17.893 1.00 95.81 172 SER A C 1
ATOM 1413 O O . SER A 1 172 ? -1.718 -6.333 18.447 1.00 95.81 172 SER A O 1
ATOM 1415 N N . PRO A 1 173 ? -1.334 -8.543 18.417 1.00 94.00 173 PRO A N 1
ATOM 1416 C CA . PRO A 1 173 ? -0.489 -8.511 19.610 1.00 94.00 173 PRO A CA 1
ATOM 1417 C C . PRO A 1 173 ? 0.874 -7.851 19.340 1.00 94.00 173 PRO A C 1
ATOM 1419 O O . PRO A 1 173 ? 1.597 -7.516 20.282 1.00 94.00 173 PRO A O 1
ATOM 1422 N N . HIS A 1 174 ? 1.247 -7.690 18.064 1.00 96.69 174 HIS A N 1
ATOM 1423 C CA . HIS A 1 174 ? 2.489 -7.054 17.658 1.00 96.69 174 HIS A CA 1
ATOM 1424 C C . HIS A 1 174 ? 2.326 -5.532 17.655 1.00 96.69 174 HIS A C 1
ATOM 1426 O O . HIS A 1 174 ? 1.714 -4.965 16.749 1.00 96.69 174 HIS A O 1
ATOM 1432 N N . PHE A 1 175 ? 2.924 -4.862 18.643 1.00 95.94 175 PHE A N 1
ATOM 1433 C CA . PHE A 1 175 ? 2.658 -3.443 18.892 1.00 95.94 175 PHE A CA 1
ATOM 1434 C C . PHE A 1 175 ? 2.908 -2.542 17.672 1.00 95.94 175 PHE A C 1
ATOM 1436 O O . PHE A 1 175 ? 2.086 -1.677 17.418 1.00 95.94 175 PHE A O 1
ATOM 1443 N N . GLN A 1 176 ? 3.961 -2.773 16.872 1.00 97.88 176 GLN A N 1
ATOM 1444 C CA . GLN A 1 176 ? 4.239 -1.930 15.694 1.00 97.88 176 GLN A CA 1
ATOM 1445 C C . GLN A 1 176 ? 3.137 -2.018 14.627 1.00 97.88 176 GLN A C 1
ATOM 1447 O O . GLN A 1 176 ? 2.900 -1.055 13.909 1.00 97.88 176 GLN A O 1
ATOM 1452 N N . VAL A 1 177 ? 2.458 -3.167 14.518 1.00 98.31 177 VAL A N 1
ATOM 1453 C CA . VAL A 1 177 ? 1.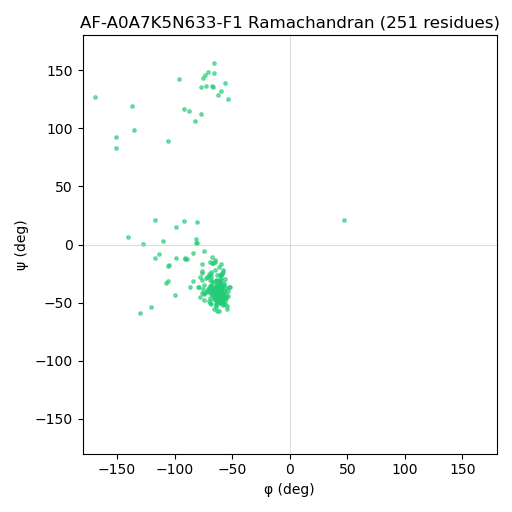354 -3.352 13.564 1.00 98.31 177 VAL A CA 1
ATOM 1454 C C . VAL A 1 177 ? 0.115 -2.619 14.071 1.00 98.31 177 VAL A C 1
ATOM 1456 O O . VAL A 1 177 ? -0.496 -1.859 13.322 1.00 98.31 177 VAL A O 1
ATOM 1459 N N . ALA A 1 178 ? -0.224 -2.810 15.350 1.00 97.81 178 ALA A N 1
ATOM 1460 C CA . ALA A 1 178 ? -1.357 -2.136 15.975 1.00 97.81 178 ALA A CA 1
ATOM 1461 C C . ALA A 1 178 ? -1.177 -0.611 15.974 1.00 97.81 178 ALA A C 1
ATOM 1463 O O . ALA A 1 178 ? -2.080 0.110 15.563 1.00 97.81 178 ALA A O 1
ATOM 1464 N N . GLU A 1 179 ? 0.003 -0.125 16.362 1.00 97.81 179 GLU A N 1
ATOM 1465 C CA . GLU A 1 179 ? 0.361 1.294 16.344 1.00 97.81 179 GLU A CA 1
ATOM 1466 C C . GLU A 1 179 ? 0.239 1.878 14.933 1.00 97.81 179 GLU A C 1
ATOM 1468 O O . GLU A 1 179 ? -0.466 2.868 14.743 1.00 97.81 179 GLU A O 1
ATOM 1473 N N . ARG A 1 180 ? 0.852 1.236 13.926 1.00 98.25 180 ARG A N 1
ATOM 1474 C CA . ARG A 1 180 ? 0.812 1.730 12.544 1.00 98.25 180 ARG A CA 1
ATOM 1475 C C . ARG A 1 180 ? -0.612 1.838 12.004 1.00 98.25 180 ARG A C 1
ATOM 1477 O O . ARG A 1 180 ? -0.896 2.790 11.283 1.00 98.25 180 ARG A O 1
ATOM 1484 N N . ALA A 1 181 ? -1.478 0.882 12.347 1.00 98.25 181 ALA A N 1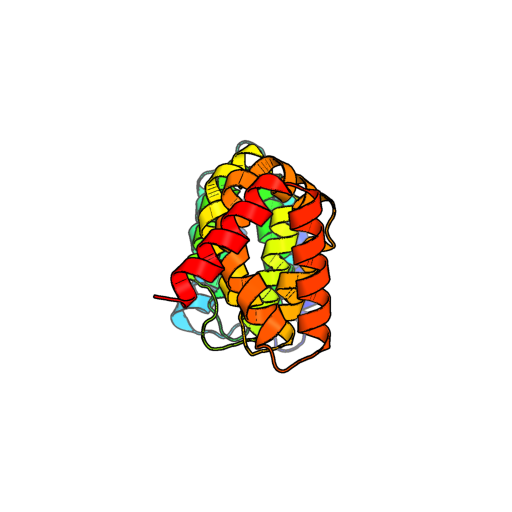
ATOM 1485 C CA . ALA A 1 181 ? -2.885 0.891 11.961 1.00 98.25 181 ALA A CA 1
ATOM 1486 C C . ALA A 1 181 ? -3.686 1.976 12.702 1.00 98.25 181 ALA A C 1
ATOM 1488 O O . ALA A 1 181 ? -4.524 2.636 12.098 1.00 98.25 181 ALA A O 1
ATOM 1489 N N . LEU A 1 182 ? -3.425 2.188 13.997 1.00 97.88 182 LEU A N 1
ATOM 1490 C CA . LEU A 1 182 ? -4.089 3.223 14.798 1.00 97.88 182 LEU A CA 1
ATOM 1491 C C . LEU A 1 182 ? -3.697 4.645 14.374 1.00 97.88 182 LEU A C 1
ATOM 1493 O O . LEU A 1 182 ? -4.492 5.564 14.549 1.00 97.88 182 LEU A O 1
ATOM 1497 N N . TYR A 1 183 ? -2.523 4.838 13.768 1.00 97.62 183 TYR A N 1
ATOM 1498 C CA . TYR A 1 183 ? -2.127 6.146 13.241 1.00 97.62 183 TYR A CA 1
ATOM 1499 C C . TYR A 1 183 ? -2.947 6.628 12.041 1.00 97.62 183 TYR A C 1
ATOM 1501 O O . TYR A 1 183 ? -2.894 7.815 11.742 1.00 97.62 183 TYR A O 1
ATOM 1509 N N . TYR A 1 184 ? -3.785 5.785 11.430 1.00 98.12 184 TYR A N 1
ATOM 1510 C CA . TYR A 1 184 ? -4.726 6.244 10.400 1.00 98.12 184 TYR A CA 1
ATOM 1511 C C . TYR A 1 184 ? -5.694 7.310 10.928 1.00 98.12 184 TYR A C 1
ATOM 1513 O O . TYR A 1 184 ? -6.107 8.185 10.177 1.00 98.12 184 TYR A O 1
ATOM 1521 N N . TRP A 1 185 ? -6.016 7.286 12.227 1.00 97.44 185 TRP A N 1
ATOM 1522 C CA . TRP A 1 185 ? -6.873 8.298 12.854 1.00 97.44 185 TRP A CA 1
ATOM 1523 C C . TRP A 1 185 ? -6.181 9.653 13.070 1.00 97.44 185 TRP A C 1
ATOM 1525 O O . TRP A 1 185 ? -6.838 10.608 13.474 1.00 97.44 185 TRP A O 1
ATOM 1535 N N . ASN A 1 186 ? -4.877 9.762 12.799 1.00 96.56 186 ASN A N 1
ATOM 1536 C CA . ASN A 1 186 ? -4.168 11.044 12.802 1.00 96.56 186 ASN A CA 1
ATOM 1537 C C . ASN A 1 186 ? -4.171 11.716 11.422 1.00 96.56 186 ASN A C 1
ATOM 1539 O O . ASN A 1 186 ? -3.772 12.873 11.310 1.00 96.56 186 ASN A O 1
ATOM 1543 N N . ASN A 1 187 ? -4.577 10.994 10.377 1.00 97.69 187 ASN A N 1
ATOM 1544 C CA . ASN A 1 187 ? -4.641 11.513 9.024 1.00 97.69 187 ASN A CA 1
ATOM 1545 C C . ASN A 1 187 ? -6.005 12.179 8.798 1.00 97.69 187 ASN A C 1
ATOM 1547 O O . ASN A 1 187 ? -7.041 11.515 8.827 1.00 97.69 187 ASN A O 1
ATOM 1551 N N . GLU A 1 188 ? -6.003 13.496 8.579 1.00 97.12 188 GLU A N 1
ATOM 1552 C CA . GLU A 1 188 ? -7.228 14.297 8.455 1.00 97.12 188 GLU A CA 1
ATOM 1553 C C . GLU A 1 188 ? -8.123 13.843 7.294 1.00 97.12 188 GLU A C 1
ATOM 1555 O O . GLU A 1 188 ? -9.347 13.832 7.433 1.00 97.12 188 GLU A O 1
ATOM 1560 N N . TYR A 1 189 ? -7.533 13.424 6.171 1.00 98.19 189 TYR A N 1
ATOM 1561 C CA . TYR A 1 189 ? -8.302 12.984 5.011 1.00 98.19 189 TYR A CA 1
ATOM 1562 C C . TYR A 1 189 ? -8.919 11.600 5.222 1.00 98.19 189 TYR A C 1
ATOM 1564 O O . TYR A 1 189 ? -10.092 11.379 4.932 1.00 98.19 189 TYR A O 1
ATOM 1572 N N . ILE A 1 190 ? -8.172 10.662 5.809 1.00 98.25 190 ILE A N 1
ATOM 1573 C CA . ILE A 1 190 ? -8.738 9.357 6.179 1.00 98.25 190 ILE A CA 1
ATOM 1574 C C . ILE A 1 190 ? -9.846 9.536 7.221 1.00 98.25 190 ILE A C 1
ATOM 1576 O O . ILE A 1 190 ? -10.880 8.871 7.143 1.00 98.25 190 ILE A O 1
ATOM 1580 N N . MET A 1 191 ? -9.661 10.452 8.171 1.00 97.38 191 MET A N 1
ATOM 1581 C CA . MET A 1 191 ? -10.664 10.768 9.182 1.00 97.38 191 MET A CA 1
ATOM 1582 C C . MET A 1 191 ? -11.959 11.315 8.581 1.00 97.38 191 MET A C 1
ATOM 1584 O O . MET A 1 191 ? -13.028 10.857 8.985 1.00 97.38 191 MET A O 1
ATOM 1588 N N . SER A 1 192 ? -11.890 12.209 7.591 1.00 97.94 192 SER A N 1
ATOM 1589 C CA . SER A 1 192 ? -13.097 12.709 6.920 1.00 97.94 192 SER A CA 1
ATOM 1590 C C . SER A 1 192 ? -13.823 11.606 6.140 1.00 97.94 192 SER A C 1
ATOM 1592 O O . SER A 1 192 ? -15.043 11.480 6.240 1.00 97.94 192 SER A O 1
ATOM 1594 N N . LEU A 1 193 ? -13.086 10.722 5.452 1.00 98.12 193 LEU A N 1
ATOM 1595 C CA . LEU A 1 193 ? -13.666 9.551 4.781 1.00 98.12 193 LEU A CA 1
ATOM 1596 C C . LEU A 1 193 ? -14.366 8.605 5.771 1.00 98.12 193 LEU A C 1
ATOM 1598 O O . LEU A 1 193 ? -15.426 8.052 5.458 1.00 98.12 193 LEU A O 1
ATOM 1602 N N . ILE A 1 194 ? -13.783 8.412 6.960 1.00 97.75 194 ILE A N 1
ATOM 1603 C CA . ILE A 1 194 ? -14.377 7.610 8.036 1.00 97.75 194 ILE A CA 1
ATOM 1604 C C . ILE A 1 194 ? -15.656 8.266 8.559 1.00 97.75 194 ILE A C 1
ATOM 1606 O O . ILE A 1 194 ? -16.646 7.565 8.758 1.00 97.75 194 ILE A O 1
ATOM 1610 N N . GLU A 1 195 ? -15.648 9.580 8.772 1.00 96.50 195 GLU A N 1
ATOM 1611 C CA . GLU A 1 195 ? -16.794 10.333 9.287 1.00 96.50 195 GLU A CA 1
ATOM 1612 C C . GLU A 1 195 ? -18.004 10.228 8.348 1.00 96.50 195 GLU A C 1
ATOM 1614 O O . GLU A 1 195 ? -19.088 9.810 8.774 1.00 96.50 195 GLU A O 1
ATOM 1619 N N . GLU A 1 196 ? -17.794 10.482 7.051 1.00 96.94 196 GLU A N 1
ATOM 1620 C CA . GLU A 1 196 ? -18.823 10.380 6.006 1.00 96.94 196 GLU A CA 1
ATOM 1621 C C . GLU A 1 196 ? -19.423 8.968 5.887 1.00 96.94 196 GLU A C 1
ATOM 1623 O O . GLU A 1 196 ? -20.571 8.800 5.471 1.00 96.94 196 GLU A O 1
ATOM 1628 N N . ASN A 1 197 ? -18.661 7.940 6.273 1.00 97.25 197 ASN A N 1
ATOM 1629 C CA . ASN A 1 197 ? -19.040 6.532 6.154 1.00 97.25 197 ASN A CA 1
ATOM 1630 C C . ASN A 1 197 ? -19.150 5.810 7.511 1.00 97.25 197 ASN A C 1
ATOM 1632 O O . ASN A 1 197 ? -19.103 4.574 7.591 1.00 97.25 197 ASN A O 1
ATOM 1636 N N . SER A 1 198 ? -19.334 6.569 8.591 1.00 95.75 198 SER A N 1
ATOM 1637 C CA . SER A 1 198 ? -19.315 6.066 9.971 1.00 95.75 198 SER A CA 1
ATOM 1638 C C . SER A 1 198 ? -20.332 4.947 10.219 1.00 95.75 198 SER A C 1
ATOM 1640 O O . SER A 1 198 ? -20.015 3.974 10.900 1.00 95.75 198 SER A O 1
ATOM 1642 N N . ASN A 1 199 ? -21.500 5.009 9.574 1.00 94.94 199 ASN A N 1
ATOM 1643 C CA . ASN A 1 199 ? -22.552 3.988 9.658 1.00 94.94 199 ASN A CA 1
ATOM 1644 C C . ASN A 1 199 ? -22.096 2.582 9.221 1.00 94.94 199 ASN A C 1
ATOM 1646 O O . ASN A 1 199 ? -22.680 1.585 9.640 1.00 94.94 199 ASN A O 1
ATOM 1650 N N . VAL A 1 200 ? -21.074 2.482 8.368 1.00 96.81 200 VAL A N 1
ATOM 1651 C CA . VAL A 1 200 ? -20.515 1.199 7.909 1.00 96.81 200 VAL A CA 1
ATOM 1652 C C . VAL A 1 200 ? -19.248 0.858 8.688 1.00 96.81 200 VAL A C 1
ATOM 1654 O O . VAL A 1 200 ? -19.062 -0.284 9.112 1.00 96.81 200 VAL A O 1
ATOM 1657 N N . ILE A 1 201 ? -18.371 1.842 8.894 1.00 97.62 201 ILE A N 1
ATOM 1658 C CA . ILE A 1 201 ? -17.033 1.625 9.454 1.00 97.62 201 ILE A CA 1
ATOM 1659 C C . ILE A 1 201 ? -17.076 1.383 10.964 1.00 97.62 201 ILE A C 1
ATOM 1661 O O . ILE A 1 201 ? -16.385 0.486 11.460 1.00 97.62 201 ILE A O 1
ATOM 1665 N N . LEU A 1 202 ? -17.895 2.139 11.700 1.00 96.06 202 LEU A N 1
ATOM 1666 C CA . LEU A 1 202 ? -17.944 2.062 13.158 1.00 96.06 202 LEU A CA 1
ATOM 1667 C C . LEU A 1 202 ? -18.310 0.648 13.651 1.00 96.06 202 LEU A C 1
ATOM 1669 O O . LEU A 1 202 ? -17.541 0.107 14.449 1.00 96.06 202 LEU A O 1
ATOM 1673 N N . PRO A 1 203 ? -19.371 -0.024 13.153 1.00 96.25 203 PRO A N 1
ATOM 1674 C CA . PRO A 1 203 ? -19.686 -1.398 13.559 1.00 96.25 203 PRO A CA 1
ATOM 1675 C C . PRO A 1 203 ? -18.558 -2.403 13.313 1.00 96.25 203 PRO A C 1
ATOM 1677 O O . PRO A 1 203 ? -18.367 -3.317 14.112 1.00 96.25 203 PRO A O 1
ATOM 1680 N N . ILE A 1 204 ? -17.803 -2.241 12.220 1.00 97.50 204 ILE A N 1
ATOM 1681 C CA . ILE A 1 204 ? -16.697 -3.142 11.859 1.00 97.50 204 ILE A CA 1
ATOM 1682 C C . ILE A 1 204 ? -15.537 -2.991 12.848 1.00 97.50 204 ILE A C 1
ATOM 1684 O O . ILE A 1 204 ? -14.920 -3.980 13.250 1.00 97.50 204 ILE A O 1
ATOM 1688 N N . MET A 1 205 ? -15.231 -1.753 13.235 1.00 97.75 205 MET A N 1
ATOM 1689 C CA . MET A 1 205 ? -14.086 -1.437 14.086 1.00 97.75 205 MET A CA 1
ATOM 1690 C C . MET A 1 205 ? -14.380 -1.604 15.580 1.00 97.75 205 MET A C 1
ATOM 1692 O O . MET A 1 205 ? -13.474 -1.953 16.346 1.00 97.75 205 MET A O 1
ATOM 1696 N N . PHE A 1 206 ? -15.628 -1.378 15.999 1.00 95.62 206 PHE A N 1
ATOM 1697 C CA . PHE A 1 206 ? -16.009 -1.241 17.404 1.00 95.62 206 PHE A CA 1
ATOM 1698 C C . PHE A 1 206 ? -15.602 -2.443 18.260 1.00 95.62 206 PHE A C 1
ATOM 1700 O O . PHE A 1 206 ? -14.926 -2.271 19.274 1.00 95.62 206 PHE A O 1
ATOM 1707 N N . SER A 1 207 ? -15.948 -3.669 17.847 1.00 93.00 207 SER A N 1
ATOM 1708 C CA . SER A 1 207 ? -15.663 -4.872 18.643 1.00 93.00 207 SER A CA 1
ATOM 1709 C C . SER A 1 207 ? -14.167 -5.062 18.898 1.00 93.00 207 SER A C 1
ATOM 1711 O O . SER A 1 207 ? -13.760 -5.445 19.995 1.00 93.00 207 SER A O 1
ATOM 1713 N N . SER A 1 208 ? -13.341 -4.773 17.889 1.00 94.56 208 SER A N 1
ATOM 1714 C CA . SER A 1 208 ? -11.886 -4.878 17.985 1.00 94.56 208 SER A CA 1
ATOM 1715 C C . SER A 1 208 ? -11.325 -3.824 18.933 1.00 94.56 208 SER A C 1
ATOM 1717 O O . SER A 1 208 ? -10.624 -4.172 19.880 1.00 94.56 208 SER A O 1
ATOM 1719 N N . LEU A 1 209 ? -11.684 -2.554 18.742 1.00 94.88 209 LEU A N 1
ATOM 1720 C CA . LEU A 1 209 ? -11.215 -1.453 19.586 1.00 94.88 209 LEU A CA 1
ATOM 1721 C C . LEU A 1 209 ? -11.652 -1.625 21.047 1.00 94.88 209 LEU A C 1
ATOM 1723 O O . LEU A 1 209 ? -10.841 -1.500 21.963 1.00 94.88 209 LEU A O 1
ATOM 1727 N N . TYR A 1 210 ? -12.916 -1.984 21.278 1.00 92.81 210 TYR A N 1
ATOM 1728 C CA . TYR A 1 210 ? -13.464 -2.135 22.624 1.00 92.81 210 TYR A CA 1
ATOM 1729 C C . TYR A 1 210 ? -12.853 -3.315 23.397 1.00 92.81 210 TYR A C 1
ATOM 1731 O O . TYR A 1 210 ? -12.725 -3.259 24.620 1.00 92.81 210 TYR A O 1
ATOM 1739 N N . ARG A 1 211 ? -12.454 -4.391 22.707 1.00 92.00 211 ARG A N 1
ATOM 1740 C CA . ARG A 1 211 ? -11.704 -5.497 23.320 1.00 92.00 211 ARG A CA 1
ATOM 1741 C C . ARG A 1 211 ? -10.280 -5.069 23.682 1.00 92.00 211 ARG A C 1
ATOM 1743 O O . ARG A 1 211 ? -9.831 -5.294 24.804 1.00 92.00 211 ARG A O 1
ATOM 1750 N N . ILE A 1 212 ? -9.576 -4.442 22.740 1.00 92.12 212 ILE A N 1
ATOM 1751 C CA . ILE A 1 212 ? -8.159 -4.077 22.885 1.00 92.12 212 ILE A CA 1
ATOM 1752 C C . ILE A 1 212 ? -7.959 -3.002 23.960 1.00 92.12 212 ILE A C 1
ATOM 1754 O O . ILE A 1 212 ? -6.977 -3.073 24.694 1.00 92.12 212 ILE A O 1
ATOM 1758 N N . SER A 1 213 ? -8.917 -2.090 24.157 1.00 91.88 213 SER A N 1
ATOM 1759 C CA . SER A 1 213 ? -8.860 -1.094 25.241 1.00 91.88 213 SER A CA 1
ATOM 1760 C C . SER A 1 213 ? -8.833 -1.699 26.654 1.00 91.88 213 SER A C 1
ATOM 1762 O O . SER A 1 213 ? -8.420 -1.025 27.599 1.00 91.88 213 SER A O 1
ATOM 1764 N N . LYS A 1 214 ? -9.258 -2.962 26.807 1.00 89.12 214 LYS A N 1
ATOM 1765 C CA . LYS A 1 214 ? -9.303 -3.678 28.092 1.00 89.12 214 LYS A CA 1
ATOM 1766 C C . LYS A 1 214 ? -8.234 -4.754 28.237 1.00 89.12 214 LYS A C 1
ATOM 1768 O O . LYS A 1 214 ? -7.804 -5.025 29.352 1.00 89.12 214 LYS A O 1
ATOM 1773 N N . GLU A 1 215 ? -7.864 -5.406 27.137 1.00 89.69 215 GLU A N 1
ATOM 1774 C CA . GLU A 1 215 ? -7.104 -6.664 27.165 1.00 89.69 215 GLU A CA 1
ATOM 1775 C C . GLU A 1 215 ? -5.675 -6.532 26.593 1.00 89.69 215 GLU A C 1
ATOM 1777 O O . GLU A 1 215 ? -4.889 -7.472 26.699 1.00 89.69 215 GLU A O 1
ATOM 1782 N N . HIS A 1 216 ? -5.299 -5.396 25.988 1.00 91.50 216 HIS A N 1
ATOM 1783 C CA . HIS A 1 216 ? -3.980 -5.254 25.361 1.00 91.50 216 HIS A CA 1
ATOM 1784 C C . HIS A 1 216 ? -2.851 -5.030 26.380 1.00 91.50 216 HIS A C 1
ATOM 1786 O O . HIS A 1 216 ? -2.955 -4.202 27.282 1.00 91.50 216 HIS A O 1
ATOM 1792 N N . TRP A 1 217 ? -1.731 -5.737 26.199 1.00 94.44 217 TRP A N 1
ATOM 1793 C CA . TRP A 1 217 ? -0.602 -5.732 27.139 1.00 94.44 217 TRP A CA 1
ATOM 1794 C C . TRP A 1 217 ? 0.213 -4.429 27.129 1.00 94.44 217 TRP A C 1
ATOM 1796 O O . TRP A 1 217 ? 0.824 -4.080 28.136 1.00 94.44 217 TRP A O 1
ATOM 1806 N N . ASN A 1 218 ? 0.257 -3.723 25.993 1.00 95.12 218 ASN A N 1
ATOM 1807 C CA . ASN A 1 218 ? 1.016 -2.479 25.831 1.00 95.12 218 ASN A CA 1
ATOM 1808 C C . ASN A 1 218 ? 0.141 -1.248 26.155 1.00 95.12 218 ASN A C 1
ATOM 1810 O O . ASN A 1 218 ? -0.799 -0.984 25.396 1.00 95.12 218 ASN A O 1
ATOM 1814 N N . PRO A 1 219 ? 0.470 -0.455 27.195 1.00 95.12 219 PRO A N 1
ATOM 1815 C CA . PRO A 1 219 ? -0.303 0.726 27.588 1.00 95.12 219 PRO A CA 1
ATOM 1816 C C . PRO A 1 219 ? -0.369 1.837 26.531 1.00 95.12 219 PRO A C 1
ATOM 1818 O O . PRO A 1 219 ? -1.373 2.540 26.457 1.00 95.12 219 PRO A O 1
ATOM 1821 N N . ALA A 1 220 ? 0.665 1.998 25.696 1.00 96.19 220 ALA A N 1
ATOM 1822 C CA . ALA A 1 220 ? 0.671 3.018 24.645 1.00 96.19 220 ALA A CA 1
ATOM 1823 C C . ALA A 1 220 ? -0.391 2.720 23.574 1.00 96.19 220 ALA A C 1
ATOM 1825 O O . ALA A 1 220 ? -1.132 3.609 23.161 1.00 96.19 220 ALA A O 1
ATOM 1826 N N . ILE A 1 221 ? -0.531 1.445 23.196 1.00 96.69 221 ILE A N 1
ATOM 1827 C CA . ILE A 1 221 ? -1.583 0.993 22.273 1.00 96.69 221 ILE A CA 1
ATOM 1828 C C . ILE A 1 221 ? -2.962 1.206 22.893 1.00 96.69 221 ILE A C 1
ATOM 1830 O O . ILE A 1 221 ? -3.862 1.702 22.225 1.00 96.69 221 ILE A O 1
ATOM 1834 N N . VAL A 1 222 ? -3.125 0.891 24.181 1.00 96.19 222 VAL A N 1
ATOM 1835 C CA . VAL A 1 222 ? -4.381 1.137 24.904 1.00 96.19 222 VAL A CA 1
ATOM 1836 C C . VAL A 1 222 ? -4.757 2.624 24.861 1.00 96.19 222 VAL A C 1
ATOM 1838 O O . VAL A 1 222 ? -5.9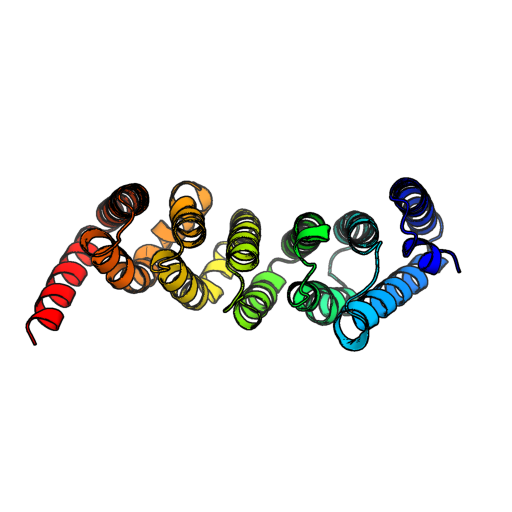06 2.947 24.569 1.00 96.19 222 VAL A O 1
ATOM 1841 N N . ALA A 1 223 ? -3.800 3.532 25.081 1.00 96.50 223 ALA A N 1
ATOM 1842 C CA . ALA A 1 223 ? -4.032 4.975 24.992 1.00 96.50 223 ALA A CA 1
ATOM 1843 C 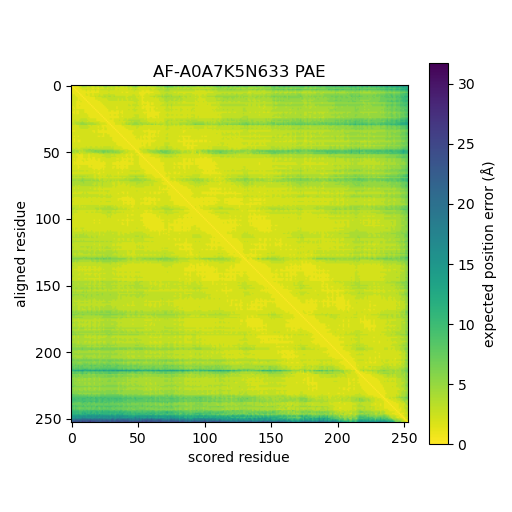C . ALA A 1 223 ? -4.452 5.421 23.579 1.00 96.50 223 ALA A C 1
ATOM 1845 O O . ALA A 1 223 ? -5.426 6.161 23.438 1.00 96.50 223 ALA A O 1
ATOM 1846 N N . LEU A 1 224 ? -3.778 4.927 22.534 1.00 97.00 224 LEU A N 1
ATOM 1847 C CA . LEU A 1 224 ? -4.163 5.192 21.143 1.00 97.00 224 LEU A CA 1
ATOM 1848 C C . LEU A 1 224 ? -5.584 4.693 20.847 1.00 97.00 224 LEU A C 1
ATOM 1850 O O . LEU A 1 224 ? -6.386 5.422 20.272 1.00 97.00 224 LEU A O 1
ATOM 1854 N N . VAL A 1 225 ? -5.937 3.489 21.300 1.00 96.69 225 VAL A N 1
ATOM 1855 C CA . VAL A 1 225 ? -7.291 2.941 21.135 1.00 96.69 225 VAL A CA 1
ATOM 1856 C C . VAL A 1 225 ? -8.341 3.795 21.846 1.00 96.69 225 VAL A C 1
ATOM 1858 O O . VAL A 1 225 ? -9.415 4.001 21.288 1.00 96.69 225 VAL A O 1
ATOM 1861 N N . TYR A 1 226 ? -8.061 4.320 23.043 1.00 96.00 226 TYR A N 1
ATOM 1862 C CA . TYR A 1 226 ? -8.982 5.240 23.717 1.00 96.00 226 TYR A CA 1
ATOM 1863 C C . TYR A 1 226 ? -9.202 6.528 22.921 1.00 96.00 226 TYR A C 1
ATOM 1865 O O . TYR A 1 226 ? -10.345 6.969 22.810 1.00 96.00 226 TYR A O 1
ATOM 1873 N N . ASN A 1 227 ? -8.148 7.094 22.327 1.00 96.00 227 ASN A N 1
ATOM 1874 C CA . ASN A 1 227 ? -8.275 8.264 21.455 1.00 96.00 227 ASN A CA 1
ATOM 1875 C C . ASN A 1 227 ? -9.165 7.955 20.243 1.00 96.00 227 ASN A C 1
ATOM 1877 O O . ASN A 1 227 ? -10.069 8.725 19.930 1.00 96.00 227 ASN A O 1
ATOM 1881 N N . VAL A 1 228 ? -8.969 6.791 19.619 1.00 96.75 228 VAL A N 1
ATOM 1882 C CA . VAL A 1 228 ? -9.781 6.335 18.484 1.00 96.75 228 VAL A CA 1
ATOM 1883 C C . VAL A 1 228 ? -11.244 6.101 18.879 1.00 96.75 228 VAL A C 1
ATOM 1885 O O . VAL A 1 228 ? -12.153 6.544 18.182 1.00 96.75 228 VAL A O 1
ATOM 1888 N N . LEU A 1 229 ? -11.501 5.443 20.015 1.00 96.06 229 LEU A N 1
ATOM 1889 C CA . LEU A 1 229 ? -12.860 5.243 20.534 1.00 96.06 229 LEU A CA 1
ATOM 1890 C C . LEU A 1 229 ? -13.553 6.575 20.831 1.00 96.06 229 LEU A C 1
ATOM 1892 O O . LEU A 1 229 ? -14.740 6.718 20.548 1.00 96.06 229 LEU A O 1
ATOM 1896 N N . LYS A 1 230 ? -12.816 7.547 21.378 1.00 95.12 230 LYS A N 1
ATOM 1897 C CA . LYS A 1 230 ? -13.328 8.893 21.630 1.00 95.12 230 LYS A CA 1
ATOM 1898 C C . LYS A 1 230 ? -13.704 9.596 20.323 1.00 95.12 230 LYS A C 1
ATOM 1900 O O . LYS A 1 230 ? -14.813 10.106 20.234 1.00 95.12 230 LYS A O 1
ATOM 1905 N N . ALA A 1 231 ? -12.839 9.552 19.309 1.00 94.94 231 ALA A N 1
ATOM 1906 C CA . ALA A 1 231 ? -13.134 10.136 18.001 1.00 94.94 231 ALA A CA 1
ATOM 1907 C C . ALA A 1 231 ? -14.404 9.527 17.381 1.00 94.94 231 ALA A C 1
ATOM 1909 O O . ALA A 1 231 ? -15.282 10.243 16.913 1.00 94.94 231 ALA A O 1
ATOM 1910 N N . PHE A 1 232 ? -14.566 8.205 17.464 1.00 94.62 232 PHE A N 1
ATOM 1911 C CA . PHE A 1 232 ? -15.779 7.537 16.991 1.00 94.62 232 PHE A CA 1
ATOM 1912 C C . PHE A 1 232 ? -17.050 7.928 17.757 1.00 94.62 232 PHE A C 1
ATOM 1914 O O . PHE A 1 232 ? -18.117 8.046 17.154 1.00 94.62 232 PHE A O 1
ATOM 1921 N N . MET A 1 233 ? -16.950 8.129 19.071 1.00 93.69 233 MET A N 1
ATOM 1922 C CA . MET A 1 233 ? -18.061 8.614 19.891 1.00 93.69 233 MET A CA 1
ATOM 1923 C C . MET A 1 233 ? -18.456 10.050 19.520 1.00 93.69 233 MET A C 1
ATOM 1925 O O . MET A 1 233 ? -19.642 10.365 19.507 1.00 93.69 233 MET A O 1
ATOM 1929 N N . GLU A 1 234 ? -17.482 10.907 19.204 1.00 93.50 234 GLU A N 1
ATOM 1930 C CA . GLU A 1 234 ? -17.723 12.281 18.745 1.00 93.50 234 GLU A CA 1
ATOM 1931 C C . GLU A 1 234 ? -18.376 12.313 17.351 1.00 93.50 234 GLU A C 1
ATOM 1933 O O . GLU A 1 234 ? -19.261 13.135 17.124 1.00 93.50 234 GLU A O 1
ATOM 1938 N N . MET A 1 235 ? -18.016 11.381 16.459 1.00 92.31 235 MET A N 1
ATOM 1939 C CA . MET A 1 235 ? -18.609 11.252 15.118 1.00 92.31 235 MET A CA 1
ATOM 1940 C C . MET A 1 235 ? -20.070 10.779 15.144 1.00 92.31 235 MET A C 1
ATOM 1942 O O . MET A 1 235 ? -20.912 11.313 14.426 1.00 92.31 235 MET A O 1
ATOM 1946 N N . ASN A 1 236 ? -20.385 9.743 15.932 1.00 91.44 236 ASN A N 1
ATOM 1947 C CA . ASN A 1 236 ? -21.743 9.198 16.019 1.00 91.44 236 ASN A CA 1
ATOM 1948 C C . ASN A 1 236 ? -22.013 8.580 17.398 1.00 91.44 236 ASN A C 1
ATOM 1950 O O . ASN A 1 236 ? -21.925 7.364 17.594 1.00 91.44 236 ASN A O 1
ATOM 1954 N N . SER A 1 237 ? -22.380 9.434 18.353 1.00 93.44 237 SER A N 1
ATOM 1955 C CA . SER A 1 237 ? -22.649 9.040 19.741 1.00 93.44 237 SER A CA 1
ATOM 1956 C C . SER A 1 237 ? -23.778 8.016 19.859 1.00 93.44 237 SER A C 1
ATOM 1958 O O . SER A 1 237 ? -23.640 7.027 20.574 1.00 93.44 237 SER A O 1
ATOM 1960 N N . THR A 1 238 ? -24.862 8.200 19.100 1.00 93.38 238 THR A N 1
ATOM 1961 C CA . THR A 1 238 ? -26.032 7.310 19.141 1.00 93.38 238 THR A CA 1
ATOM 1962 C C . THR A 1 238 ? -25.678 5.874 18.768 1.00 93.38 238 THR A C 1
ATOM 1964 O O . THR A 1 238 ? -25.966 4.943 19.519 1.00 93.38 238 THR A O 1
ATOM 1967 N N . MET A 1 239 ? -24.966 5.688 17.656 1.00 93.12 239 MET A N 1
ATOM 1968 C CA . MET A 1 239 ? -24.559 4.365 17.196 1.00 93.12 239 MET A CA 1
ATOM 1969 C C . MET A 1 239 ? -23.498 3.751 18.115 1.00 93.12 239 MET A C 1
ATOM 1971 O O . MET A 1 239 ? -23.498 2.544 18.360 1.00 93.12 239 MET A O 1
ATOM 1975 N N . PHE A 1 240 ? -22.595 4.574 18.650 1.00 93.62 240 PHE A N 1
ATOM 1976 C CA . PHE A 1 240 ? -21.583 4.125 19.600 1.00 93.62 240 PHE A CA 1
ATOM 1977 C C . PHE A 1 240 ? -22.212 3.551 20.881 1.00 93.62 240 PHE A C 1
ATOM 1979 O O . PHE A 1 240 ? -21.792 2.492 21.366 1.00 93.62 240 PHE A O 1
ATOM 1986 N N . ASP A 1 241 ? -23.241 4.211 21.414 1.00 93.06 241 ASP A N 1
ATOM 1987 C CA . ASP A 1 241 ? -23.967 3.756 22.601 1.00 93.06 241 ASP A CA 1
ATOM 1988 C C . ASP A 1 241 ? -24.738 2.454 22.334 1.00 93.06 241 ASP A C 1
ATOM 1990 O O . ASP A 1 241 ? -24.662 1.514 23.136 1.00 93.06 241 ASP A O 1
ATOM 1994 N N . GLU A 1 242 ? -25.403 2.344 21.180 1.00 93.75 242 GLU A N 1
ATOM 1995 C CA . GLU A 1 242 ? -26.100 1.123 20.748 1.00 93.75 242 GLU A CA 1
ATOM 1996 C C . GLU A 1 242 ? -25.150 -0.077 20.618 1.00 93.75 242 GLU A C 1
ATOM 1998 O O . GLU A 1 242 ? -25.427 -1.168 21.137 1.00 93.75 242 GLU A O 1
ATOM 2003 N N . LEU A 1 243 ? -23.992 0.116 19.979 1.00 93.38 243 LEU A N 1
ATOM 2004 C CA . LEU A 1 243 ? -22.965 -0.920 19.840 1.00 93.38 243 LEU A CA 1
ATOM 2005 C C . LEU A 1 243 ? -22.382 -1.318 21.200 1.00 93.38 243 LEU A C 1
ATOM 2007 O O . LEU A 1 243 ? -22.165 -2.504 21.462 1.00 93.38 243 LEU A O 1
ATOM 2011 N N . THR A 1 244 ? -22.191 -0.353 22.103 1.00 91.69 244 THR A N 1
ATOM 2012 C CA . THR A 1 244 ? -21.732 -0.613 23.474 1.00 91.69 244 THR A CA 1
ATOM 2013 C C . THR A 1 244 ? -22.739 -1.456 24.256 1.00 91.69 244 THR A C 1
ATOM 2015 O O . THR A 1 244 ? -22.342 -2.385 24.968 1.00 91.69 244 THR A O 1
ATOM 2018 N N . ALA A 1 245 ? -24.035 -1.152 24.143 1.00 91.44 245 ALA A N 1
ATOM 2019 C CA . ALA A 1 245 ? -25.095 -1.913 24.797 1.00 91.44 245 ALA A CA 1
ATOM 2020 C C . ALA A 1 245 ? -25.168 -3.347 24.248 1.00 91.44 245 ALA A C 1
ATOM 2022 O O . ALA A 1 245 ? -25.151 -4.307 25.024 1.00 91.44 245 ALA A O 1
ATOM 2023 N N . THR A 1 246 ? -25.142 -3.486 22.919 1.00 91.00 246 THR A N 1
ATOM 2024 C CA . THR A 1 246 ? -25.176 -4.779 22.219 1.00 91.00 246 THR A CA 1
ATOM 2025 C C . THR A 1 246 ? -23.989 -5.653 22.621 1.00 91.00 246 THR A C 1
ATOM 2027 O O . THR A 1 246 ? -24.179 -6.771 23.100 1.00 91.00 246 THR A O 1
ATOM 2030 N N . TYR A 1 247 ? -22.767 -5.114 22.571 1.00 88.50 247 TYR A N 1
ATOM 2031 C CA . TYR A 1 247 ? -21.549 -5.846 22.932 1.00 88.50 247 TYR A CA 1
ATOM 2032 C C . TYR A 1 247 ? -21.552 -6.337 24.389 1.00 88.50 247 TYR A C 1
ATOM 2034 O O . TYR A 1 247 ? -21.092 -7.443 24.685 1.00 88.50 247 TYR A O 1
ATOM 2042 N N . LYS A 1 248 ? -22.072 -5.531 25.327 1.00 86.44 248 LYS A N 1
ATOM 2043 C CA . LYS A 1 248 ? -22.223 -5.950 26.731 1.00 86.44 248 LYS A CA 1
ATOM 2044 C C . LYS A 1 248 ? -23.235 -7.086 26.874 1.00 86.44 248 LYS A C 1
ATOM 2046 O O . LYS A 1 248 ? -22.975 -8.006 27.645 1.00 86.44 248 LYS A O 1
ATOM 2051 N N . SER A 1 249 ? -24.348 -7.025 26.142 1.00 85.44 249 SER A N 1
ATOM 2052 C CA . SER A 1 249 ? -25.378 -8.067 26.176 1.00 85.44 249 SER A CA 1
ATOM 2053 C C . SER A 1 249 ? -24.880 -9.397 25.600 1.00 85.44 249 SER A C 1
ATOM 2055 O O . SER A 1 249 ? -25.122 -10.444 26.198 1.00 85.44 249 SER A O 1
ATOM 2057 N N . ASP A 1 250 ? -24.095 -9.358 24.520 1.00 84.19 250 ASP A N 1
ATOM 2058 C CA . ASP A 1 250 ? -23.536 -10.555 23.887 1.00 84.19 250 ASP A CA 1
ATOM 2059 C C . ASP A 1 250 ? -22.474 -11.239 24.755 1.00 84.19 250 ASP A C 1
ATOM 2061 O O . ASP A 1 250 ? -22.361 -12.457 24.723 1.00 84.19 250 ASP A O 1
ATOM 2065 N N . ARG A 1 251 ? -21.722 -10.488 25.576 1.00 76.31 251 ARG A N 1
ATOM 2066 C CA . ARG A 1 251 ? -20.768 -11.071 26.541 1.00 76.31 251 ARG A CA 1
ATOM 2067 C C . ARG A 1 251 ? -21.416 -11.678 27.787 1.00 76.31 251 ARG A C 1
ATOM 2069 O O . ARG A 1 251 ? -20.728 -12.375 28.528 1.00 76.31 251 ARG A O 1
ATOM 2076 N N . GLN A 1 252 ? -22.677 -11.354 28.066 1.00 69.62 252 GLN A N 1
ATOM 2077 C CA . GLN A 1 252 ? -23.424 -11.916 29.196 1.00 69.62 252 GLN A CA 1
ATOM 2078 C C . GLN A 1 252 ? -24.173 -13.206 28.831 1.00 69.62 252 GLN A C 1
ATOM 2080 O O . GLN A 1 252 ? -24.656 -13.886 29.736 1.00 69.62 252 GLN A O 1
ATOM 2085 N N . ARG A 1 253 ? -24.276 -13.525 27.536 1.00 59.38 253 ARG A N 1
ATOM 2086 C CA . ARG A 1 253 ? -24.783 -14.801 27.019 1.00 59.38 253 ARG A CA 1
ATOM 2087 C C . ARG A 1 253 ? -23.667 -15.835 26.937 1.00 59.38 253 ARG A C 1
ATOM 2089 O O . ARG A 1 253 ? -23.990 -17.018 27.172 1.00 59.38 253 ARG A O 1
#